Protein AF-A0A147B9A1-F1 (afdb_monomer)

Secondary structure (DSSP, 8-state):
-TTT-TT--HHHHHHHHHHHHHHHHHHTGGG--SSSSS--HHHHHH----HHHHHHHHTT---GGGGS--EE-----GGGS-S-HHHHHHHIIIIIHHHH-HHHHHHTTPPPPS-----SSTTSSHHHHHHHHHHHTT-EEEEEEHHHHHHHHHHSHHHHHHHHHHHHHHT-SEEEEEESHHHHHTTT-S-------------------

Solvent-accessible surface area (backbone atoms only — not comparable to full-atom values): 12946 Å² total; per-residue (Å²): 101,86,91,72,47,77,51,48,47,76,68,42,50,52,50,44,53,51,46,13,48,52,45,44,49,63,77,44,42,95,73,53,66,86,89,51,97,64,79,54,67,70,57,59,70,64,69,64,74,50,72,64,32,44,56,54,29,55,78,73,57,78,44,59,48,76,72,45,72,56,78,37,78,45,84,44,45,73,84,79,48,86,72,61,62,70,60,54,50,51,48,39,64,49,53,41,44,51,70,75,42,48,68,57,33,62,74,70,72,52,78,71,66,93,76,84,85,88,84,75,68,90,86,74,48,62,70,55,52,55,32,15,57,22,28,76,58,72,15,31,32,32,63,42,46,27,72,58,54,48,46,35,68,77,67,58,54,74,59,51,57,49,50,53,54,49,50,42,58,73,44,59,60,50,42,79,42,72,40,60,55,72,68,49,67,59,73,69,75,83,75,92,84,83,83,87,80,90,77,85,84,78,86,86,85,89,76,88,132

Radius of gyration: 26.36 Å; Cα contacts (8 Å, |Δi|>4): 179; chains: 1; bounding box: 66×50×74 Å

Sequence (209 aa):
IAAETHGFVGSDLAALCSEAALQQIREKMDLIDLDDEQIDAEVLHSLAVTMDNFRWAMGKSSPSALRETVVEVPTVTWTDIGGLENVKKELQEMIQYPVEYPEKFLKFGMTPSRGVLFYGPPGCGKTLLAKAIANECQANFISIKGPELLTMWFGESEANVRDVFDKARAAAPCVLFFDELDSIAKASGRHEQQKERVHHWSHQPAGHY

Nearest PDB structures (foldseek):
  7wub-assembly1_C  TM=6.493E-01  e=4.279E-22  Homo sapiens
  7rla-assembly1_A  TM=6.467E-01  e=3.183E-22  Homo sapiens
  8dar-assembly1_E  TM=6.377E-01  e=2.004E-20  Saccharomyces cerevisiae
  8dau-assembly1_C  TM=6.274E-01  e=1.780E-20  Saccharomyces cerevisiae
  8daw-assembly1_A  TM=6.337E-01  e=7.816E-20  Saccharomyces cerevisiae

Mean predicted aligned error: 15.65 Å

Structure (mmCIF, N/CA/C/O backbone):
data_AF-A0A147B9A1-F1
#
_entry.id   AF-A0A147B9A1-F1
#
loop_
_atom_site.group_PDB
_atom_site.id
_atom_site.type_symbol
_atom_site.label_atom_id
_atom_site.label_alt_id
_atom_site.label_comp_id
_atom_site.label_asym_id
_atom_site.label_entity_id
_atom_site.label_seq_id
_atom_site.pdbx_PDB_ins_code
_atom_site.Cartn_x
_atom_site.Cartn_y
_atom_site.Cartn_z
_atom_site.occupancy
_atom_site.B_iso_or_equiv
_atom_site.auth_seq_id
_atom_site.auth_comp_id
_atom_site.auth_asym_id
_atom_site.auth_atom_id
_atom_site.pdbx_PDB_model_num
ATOM 1 N N . ILE A 1 1 ? 17.780 -10.730 -15.471 1.00 77.62 1 ILE A N 1
ATOM 2 C CA . ILE A 1 1 ? 16.487 -10.348 -16.107 1.00 77.62 1 ILE A CA 1
ATOM 3 C C . ILE A 1 1 ? 15.290 -10.987 -15.418 1.00 77.62 1 ILE A C 1
ATOM 5 O O . ILE A 1 1 ? 14.682 -10.284 -14.639 1.00 77.62 1 ILE A O 1
ATOM 9 N N . ALA A 1 2 ? 14.976 -12.281 -15.583 1.00 73.62 2 ALA A N 1
ATOM 10 C CA . ALA A 1 2 ? 13.769 -12.865 -14.959 1.00 73.62 2 ALA A CA 1
ATOM 11 C C . ALA A 1 2 ? 13.691 -12.682 -13.424 1.00 73.62 2 ALA A C 1
ATOM 13 O O . ALA A 1 2 ? 12.621 -12.429 -12.884 1.00 73.62 2 ALA A O 1
ATOM 14 N N . ALA A 1 3 ? 14.831 -12.754 -12.728 1.00 79.00 3 ALA A N 1
ATOM 15 C CA . ALA A 1 3 ? 14.923 -12.492 -11.287 1.00 79.00 3 ALA A CA 1
ATOM 16 C C . ALA A 1 3 ? 14.876 -10.992 -10.910 1.00 79.00 3 ALA A C 1
ATOM 18 O O . ALA A 1 3 ? 14.689 -10.663 -9.746 1.00 79.00 3 ALA A O 1
ATOM 19 N N . GLU A 1 4 ? 15.057 -10.092 -11.878 1.00 72.81 4 GLU A N 1
ATOM 20 C CA . GLU A 1 4 ? 15.134 -8.631 -11.705 1.00 72.81 4 GLU A CA 1
ATOM 21 C C . GLU A 1 4 ? 13.878 -7.908 -12.226 1.00 72.81 4 GLU A C 1
ATOM 23 O O . GLU A 1 4 ? 13.674 -6.737 -11.931 1.00 72.81 4 GLU A O 1
ATOM 28 N N . THR A 1 5 ? 13.003 -8.597 -12.963 1.00 70.94 5 THR A N 1
ATOM 29 C CA . THR A 1 5 ? 11.750 -8.062 -13.521 1.00 70.94 5 THR A CA 1
ATOM 30 C C . THR A 1 5 ? 10.545 -8.378 -12.630 1.00 70.94 5 THR A C 1
ATOM 32 O O . THR A 1 5 ? 9.471 -8.735 -13.117 1.00 70.94 5 THR A O 1
ATOM 35 N N . HIS A 1 6 ? 10.712 -8.300 -11.308 1.00 70.38 6 HIS A N 1
ATOM 36 C CA . HIS A 1 6 ? 9.597 -8.489 -10.380 1.00 70.38 6 HIS A CA 1
ATOM 37 C C . HIS A 1 6 ? 8.543 -7.388 -10.603 1.00 70.38 6 HIS A C 1
ATOM 39 O O . HIS A 1 6 ? 8.886 -6.210 -10.657 1.00 70.38 6 HIS A O 1
ATOM 45 N N . GLY A 1 7 ? 7.272 -7.765 -10.781 1.00 64.75 7 GLY A N 1
ATOM 46 C CA . GLY A 1 7 ? 6.189 -6.819 -11.085 1.00 64.75 7 GLY A CA 1
ATOM 47 C C . GLY A 1 7 ? 6.085 -6.377 -12.555 1.00 64.75 7 GLY A C 1
ATOM 48 O O . GLY A 1 7 ? 5.306 -5.483 -12.865 1.00 64.75 7 GLY A O 1
ATOM 49 N N . PHE A 1 8 ? 6.834 -6.977 -13.482 1.00 74.38 8 PHE A N 1
ATOM 50 C CA . PHE A 1 8 ? 6.595 -6.772 -14.915 1.00 74.38 8 PHE A CA 1
ATOM 51 C C . PHE A 1 8 ? 5.471 -7.698 -15.390 1.00 74.38 8 PHE A C 1
ATOM 53 O O . PHE A 1 8 ? 5.517 -8.907 -15.154 1.00 74.38 8 PHE A O 1
ATOM 60 N N . VAL A 1 9 ? 4.486 -7.151 -16.100 1.00 79.31 9 VAL A N 1
ATOM 61 C CA . VAL A 1 9 ? 3.493 -7.950 -16.835 1.00 79.31 9 VAL A CA 1
ATOM 62 C C . VAL A 1 9 ? 3.963 -8.220 -18.269 1.00 79.31 9 VAL A C 1
ATOM 64 O O . VAL A 1 9 ? 4.965 -7.672 -18.729 1.00 79.31 9 VAL A O 1
ATOM 67 N N . GLY A 1 10 ? 3.243 -9.064 -19.016 1.00 80.25 10 GLY A N 1
ATOM 68 C CA . GLY A 1 10 ? 3.627 -9.442 -20.385 1.00 80.25 10 GLY A CA 1
ATOM 69 C C . GLY A 1 10 ? 3.847 -8.251 -21.330 1.00 80.25 10 GLY A C 1
ATOM 70 O O . GLY A 1 10 ? 4.776 -8.279 -22.135 1.00 80.25 10 GLY A O 1
ATOM 71 N N . SER A 1 11 ? 3.059 -7.179 -21.193 1.00 78.88 11 SER A N 1
ATOM 72 C CA . SER A 1 11 ? 3.253 -5.940 -21.959 1.00 78.88 11 SER A CA 1
ATOM 73 C C . SER A 1 11 ? 4.532 -5.194 -21.572 1.00 78.88 11 SER A C 1
ATOM 75 O O . SER A 1 11 ? 5.197 -4.649 -22.448 1.00 78.88 11 SER A O 1
ATOM 77 N N . ASP A 1 12 ? 4.916 -5.213 -20.294 1.00 80.44 12 ASP A N 1
ATOM 78 C CA . ASP A 1 12 ? 6.150 -4.574 -19.821 1.00 80.44 12 ASP A CA 1
ATOM 79 C C . ASP A 1 12 ? 7.376 -5.322 -20.324 1.00 80.44 12 ASP A C 1
ATOM 81 O O . ASP A 1 12 ? 8.359 -4.710 -20.727 1.00 80.44 12 ASP A O 1
ATOM 85 N N . LEU A 1 13 ? 7.310 -6.656 -20.341 1.00 88.75 13 LEU A N 1
ATOM 86 C CA . LEU A 1 13 ? 8.364 -7.489 -20.910 1.00 88.75 13 LEU A CA 1
ATOM 87 C C . LEU A 1 13 ? 8.491 -7.262 -22.422 1.00 88.75 13 LEU A C 1
ATOM 89 O O . LEU A 1 13 ? 9.605 -7.159 -22.928 1.00 88.75 13 LEU A O 1
ATOM 93 N N . ALA A 1 14 ? 7.374 -7.125 -23.143 1.00 89.38 14 ALA A N 1
ATOM 94 C CA . ALA A 1 14 ? 7.393 -6.807 -24.571 1.00 89.38 14 ALA A CA 1
ATOM 95 C C . ALA A 1 14 ? 8.006 -5.421 -24.850 1.00 89.38 14 ALA A C 1
ATOM 97 O O . ALA A 1 14 ? 8.825 -5.274 -25.762 1.00 89.38 14 ALA A O 1
ATOM 98 N N . ALA A 1 15 ? 7.661 -4.419 -24.037 1.00 86.31 15 ALA A N 1
ATOM 99 C CA . ALA A 1 15 ? 8.249 -3.085 -24.112 1.00 86.31 15 ALA A CA 1
ATOM 100 C C . ALA A 1 15 ? 9.749 -3.104 -23.770 1.00 86.31 15 ALA A C 1
ATOM 102 O O . ALA A 1 15 ? 10.549 -2.521 -24.498 1.00 86.31 15 ALA A O 1
ATOM 103 N N . LEU A 1 16 ? 10.146 -3.840 -22.726 1.00 90.44 16 LEU A N 1
ATOM 104 C CA . LEU A 1 16 ? 11.543 -4.021 -22.328 1.00 90.44 16 LEU A CA 1
ATOM 105 C C . LEU A 1 16 ? 12.375 -4.661 -23.449 1.00 90.44 16 LEU A C 1
ATOM 107 O O . LEU A 1 16 ? 13.470 -4.188 -23.746 1.00 90.44 16 LEU A O 1
ATOM 111 N N . CYS A 1 17 ? 11.851 -5.705 -24.098 1.00 93.81 17 CYS A N 1
ATOM 112 C CA . CYS A 1 17 ? 12.497 -6.334 -25.251 1.00 93.81 17 CYS A CA 1
ATOM 113 C C . CYS A 1 17 ? 12.645 -5.361 -26.427 1.00 93.81 17 CYS A C 1
ATOM 115 O O . CYS A 1 17 ? 13.689 -5.337 -27.077 1.00 93.81 17 CYS A O 1
ATOM 117 N N . SER A 1 18 ? 11.620 -4.544 -26.683 1.00 93.25 18 SER A N 1
ATOM 118 C CA . SER A 1 18 ? 11.643 -3.548 -27.759 1.00 93.25 18 SER A CA 1
ATOM 119 C C . SER A 1 18 ? 12.690 -2.461 -27.499 1.00 93.25 18 SER A C 1
ATOM 121 O O . SER A 1 18 ? 13.455 -2.118 -28.396 1.00 93.25 18 SER A O 1
ATOM 123 N N . GLU A 1 19 ? 12.789 -1.968 -26.262 1.00 91.81 19 GLU A N 1
ATOM 124 C CA . GLU A 1 19 ? 13.772 -0.945 -25.891 1.00 91.81 19 GLU A CA 1
ATOM 125 C C . GLU A 1 19 ? 15.208 -1.496 -25.903 1.00 91.81 19 GLU A C 1
ATOM 127 O O . GLU A 1 19 ? 16.122 -0.817 -26.366 1.00 91.81 19 GLU A O 1
ATOM 132 N N . ALA A 1 20 ? 15.419 -2.749 -25.480 1.00 94.88 20 ALA A N 1
ATOM 133 C CA . ALA A 1 20 ? 16.722 -3.408 -25.590 1.00 94.88 20 ALA A CA 1
ATOM 134 C C . ALA A 1 20 ? 17.158 -3.584 -27.059 1.00 94.88 20 ALA A C 1
ATOM 136 O O . ALA A 1 20 ? 18.324 -3.366 -27.388 1.00 94.88 20 ALA A O 1
ATOM 137 N N . ALA A 1 21 ? 16.225 -3.925 -27.956 1.00 93.88 21 ALA A N 1
ATOM 138 C CA . ALA A 1 21 ? 16.500 -4.019 -29.389 1.00 93.88 21 ALA A CA 1
ATOM 139 C C . ALA A 1 21 ? 16.827 -2.649 -30.006 1.00 93.88 21 ALA A C 1
ATOM 141 O O . ALA A 1 21 ? 17.807 -2.516 -30.738 1.00 93.88 21 ALA A O 1
ATOM 142 N N . LEU A 1 22 ? 16.057 -1.610 -29.667 1.00 92.31 22 LEU A N 1
ATOM 143 C CA . LEU A 1 22 ? 16.333 -0.241 -30.110 1.00 92.31 22 LEU A CA 1
ATOM 144 C C . LEU A 1 22 ? 17.681 0.267 -29.602 1.00 92.31 22 LEU A C 1
ATOM 146 O O . LEU A 1 22 ? 18.387 0.956 -30.336 1.00 92.31 22 LEU A O 1
ATOM 150 N N . GLN A 1 23 ? 18.063 -0.087 -28.376 1.00 94.38 23 GLN A N 1
ATOM 151 C CA . GLN A 1 23 ? 19.365 0.278 -27.832 1.00 94.38 23 GLN A CA 1
ATOM 152 C C . GLN A 1 23 ? 20.514 -0.345 -28.636 1.00 94.38 23 GLN A C 1
ATOM 154 O O . GLN A 1 23 ? 21.478 0.353 -28.942 1.00 94.38 23 GLN A O 1
ATOM 159 N N . GLN A 1 24 ? 20.382 -1.606 -29.057 1.00 94.00 24 GLN A N 1
ATOM 160 C CA . GLN A 1 24 ? 21.373 -2.246 -29.928 1.00 94.00 24 GLN A CA 1
ATOM 161 C C . GLN A 1 24 ? 21.487 -1.544 -31.289 1.00 94.00 24 GLN A C 1
ATOM 163 O O . GLN A 1 24 ? 22.589 -1.364 -31.805 1.00 94.00 24 GLN A O 1
ATOM 168 N N . ILE A 1 25 ? 20.361 -1.108 -31.862 1.00 90.56 25 ILE A N 1
ATOM 169 C CA . ILE A 1 25 ? 20.356 -0.342 -33.117 1.00 90.56 25 ILE A CA 1
ATOM 170 C C . ILE A 1 25 ? 21.050 1.011 -32.919 1.00 90.56 25 ILE A C 1
ATOM 172 O O . ILE A 1 25 ? 21.890 1.386 -33.731 1.00 90.56 25 ILE A O 1
ATOM 176 N N . ARG A 1 26 ? 20.761 1.725 -31.822 1.00 89.75 26 ARG A N 1
ATOM 177 C CA . ARG A 1 26 ? 21.393 3.018 -31.501 1.00 89.75 26 ARG A CA 1
ATOM 178 C C . ARG A 1 26 ? 22.911 2.907 -31.369 1.00 89.75 26 ARG A C 1
ATOM 180 O O . ARG A 1 26 ? 23.620 3.769 -31.870 1.00 89.75 26 ARG A O 1
ATOM 187 N N . GLU A 1 27 ? 23.410 1.850 -30.732 1.00 89.81 27 GLU A N 1
ATOM 188 C CA . GLU A 1 27 ? 24.853 1.598 -30.573 1.00 89.81 27 GLU A CA 1
ATOM 189 C C . GLU A 1 27 ? 25.568 1.304 -31.899 1.00 89.81 27 GLU A C 1
ATOM 191 O O . GLU A 1 27 ? 26.782 1.473 -32.003 1.00 89.81 27 GLU A O 1
ATOM 196 N N . LYS A 1 28 ? 24.822 0.857 -32.911 1.00 86.69 28 LYS A N 1
ATOM 197 C CA . LYS A 1 28 ? 25.332 0.490 -34.236 1.00 86.69 28 LYS A CA 1
ATOM 198 C C . LYS A 1 28 ? 24.923 1.473 -35.328 1.00 86.69 28 LYS A C 1
ATOM 200 O O . LYS A 1 28 ? 25.242 1.237 -36.485 1.00 86.69 28 LYS A O 1
ATOM 205 N N . MET A 1 29 ? 24.259 2.569 -34.969 1.00 84.81 29 MET A N 1
ATOM 206 C CA . MET A 1 29 ? 23.671 3.521 -35.912 1.00 84.81 29 MET A CA 1
ATOM 207 C C . MET A 1 29 ? 24.715 4.143 -36.844 1.00 84.81 29 MET A C 1
ATOM 209 O O . MET A 1 29 ? 24.432 4.326 -38.018 1.00 84.81 29 MET A O 1
ATOM 213 N N . ASP A 1 30 ? 25.939 4.365 -36.358 1.00 83.88 30 ASP A N 1
ATOM 214 C CA . ASP A 1 30 ? 27.051 4.892 -37.166 1.00 83.88 30 ASP A CA 1
ATOM 215 C C . ASP A 1 30 ? 27.542 3.916 -38.256 1.00 83.88 30 ASP A C 1
ATOM 217 O O . ASP A 1 30 ? 28.298 4.306 -39.143 1.00 83.88 30 ASP A O 1
ATOM 221 N N . LEU A 1 31 ? 27.151 2.640 -38.180 1.00 81.50 31 LEU A N 1
ATOM 222 C CA . LEU A 1 31 ? 27.488 1.591 -39.149 1.00 81.50 31 LEU A CA 1
ATOM 223 C C . LEU A 1 31 ? 26.327 1.280 -40.104 1.00 81.50 31 LEU A C 1
ATOM 225 O O . LEU A 1 31 ? 26.490 0.459 -41.004 1.00 81.50 31 LEU A O 1
ATOM 229 N N . ILE A 1 32 ? 25.155 1.879 -39.882 1.00 79.69 32 ILE A N 1
ATOM 230 C CA . ILE A 1 32 ? 23.959 1.672 -40.695 1.00 79.69 32 ILE A CA 1
ATOM 231 C C . ILE A 1 32 ? 23.841 2.863 -41.641 1.00 79.69 32 ILE A C 1
ATOM 233 O O . ILE A 1 32 ? 23.591 3.984 -41.200 1.00 79.69 32 ILE A O 1
ATOM 237 N N . ASP A 1 33 ? 24.002 2.613 -42.937 1.00 80.88 33 ASP A N 1
ATOM 238 C CA . ASP A 1 33 ? 23.651 3.599 -43.953 1.00 80.88 33 ASP A CA 1
ATOM 239 C C . ASP A 1 33 ? 22.122 3.660 -44.076 1.00 80.88 33 ASP A C 1
ATOM 241 O O . ASP A 1 33 ? 21.468 2.647 -44.318 1.00 80.88 33 ASP A O 1
ATOM 245 N N . LEU A 1 34 ? 21.547 4.836 -43.825 1.00 79.00 34 LEU A N 1
ATOM 246 C CA . LEU A 1 34 ? 20.099 5.058 -43.854 1.00 79.00 34 LEU A CA 1
ATOM 247 C C . LEU A 1 34 ? 19.592 5.433 -45.254 1.00 79.00 34 LEU A C 1
ATOM 249 O O . LEU A 1 34 ? 18.379 5.432 -45.464 1.00 79.00 34 LEU A O 1
ATOM 253 N N . ASP A 1 35 ? 20.500 5.768 -46.176 1.00 81.25 35 ASP A N 1
ATOM 254 C CA . ASP A 1 35 ? 20.174 6.130 -47.557 1.00 81.25 35 ASP A CA 1
ATOM 255 C C . ASP A 1 35 ? 20.156 4.902 -48.487 1.00 81.25 35 ASP A C 1
ATOM 257 O O . ASP A 1 35 ? 19.620 4.974 -49.597 1.00 81.25 35 ASP A O 1
ATOM 261 N N . ASP A 1 36 ? 20.708 3.772 -48.036 1.00 80.38 36 ASP A N 1
ATOM 262 C CA . ASP A 1 36 ? 20.666 2.497 -48.750 1.00 80.38 36 ASP A CA 1
ATOM 263 C C . ASP A 1 36 ? 19.376 1.717 -48.423 1.00 80.38 36 ASP A C 1
ATOM 265 O O . ASP A 1 36 ? 18.916 1.651 -47.281 1.00 80.38 36 ASP A O 1
ATOM 269 N N . GLU A 1 37 ? 18.776 1.089 -49.437 1.00 81.00 37 GLU A N 1
ATOM 270 C CA . GLU A 1 37 ? 17.580 0.253 -49.272 1.00 81.00 37 GLU A CA 1
ATOM 271 C C . GLU A 1 37 ? 17.907 -1.104 -48.623 1.00 81.00 37 GLU A C 1
ATOM 273 O O . GLU A 1 37 ? 16.996 -1.815 -48.183 1.00 81.00 37 GLU A O 1
ATOM 278 N N . GLN A 1 38 ? 19.188 -1.488 -48.566 1.00 82.69 38 GLN A N 1
ATOM 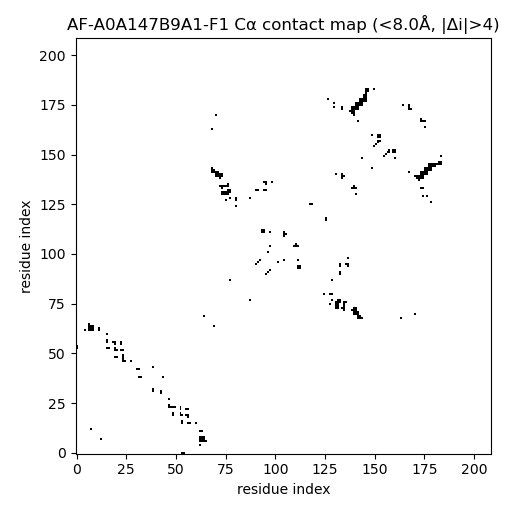279 C CA . GLN A 1 38 ? 19.637 -2.756 -47.993 1.00 82.69 38 GLN A CA 1
ATOM 280 C C . GLN A 1 38 ? 20.714 -2.562 -46.926 1.00 82.69 38 GLN A C 1
ATOM 282 O O . GLN A 1 38 ? 21.671 -1.817 -47.094 1.00 82.69 38 GLN A O 1
ATOM 287 N N . ILE A 1 39 ? 20.580 -3.306 -45.826 1.00 81.06 39 ILE A N 1
ATOM 288 C CA . ILE A 1 39 ? 21.597 -3.367 -44.772 1.00 81.06 39 ILE A CA 1
ATOM 289 C C . ILE A 1 39 ? 22.618 -4.442 -45.150 1.00 81.06 39 ILE A C 1
ATOM 291 O O . ILE A 1 39 ? 22.235 -5.579 -45.442 1.00 81.06 39 ILE A O 1
ATOM 295 N N . ASP A 1 40 ? 23.907 -4.100 -45.093 1.00 85.31 40 ASP A N 1
ATOM 296 C CA . ASP A 1 40 ? 25.002 -5.047 -45.314 1.00 85.31 40 ASP A CA 1
ATOM 297 C C . ASP A 1 40 ? 24.863 -6.276 -44.393 1.00 85.31 40 ASP A C 1
ATOM 299 O O . ASP A 1 40 ? 24.572 -6.159 -43.197 1.00 85.31 40 ASP A O 1
ATOM 303 N N . ALA A 1 41 ? 25.076 -7.471 -44.946 1.00 85.12 41 ALA A N 1
ATOM 304 C CA . ALA A 1 41 ? 24.958 -8.727 -44.215 1.00 85.12 41 ALA A CA 1
ATOM 305 C C . ALA A 1 41 ? 25.885 -8.790 -42.986 1.00 85.12 41 ALA A C 1
ATOM 307 O O . ALA A 1 41 ? 25.501 -9.361 -41.965 1.00 85.12 41 ALA A O 1
ATOM 308 N N . GLU A 1 42 ? 27.077 -8.194 -43.044 1.00 84.06 42 GLU A N 1
ATOM 309 C CA . GLU A 1 42 ? 28.028 -8.137 -41.932 1.00 84.06 42 GLU A CA 1
ATOM 310 C C . GLU A 1 42 ? 27.503 -7.249 -40.793 1.00 84.06 42 GLU A C 1
ATOM 312 O O . GLU A 1 42 ? 27.535 -7.642 -39.620 1.00 84.06 42 GLU A O 1
ATOM 317 N N . VAL A 1 43 ? 26.915 -6.097 -41.133 1.00 83.00 43 VAL A N 1
ATOM 318 C CA . VAL A 1 43 ? 26.256 -5.205 -40.165 1.00 83.00 43 VAL A CA 1
ATOM 319 C C . VAL A 1 43 ? 25.037 -5.897 -39.562 1.00 83.00 43 VAL A C 1
ATOM 321 O O . VAL A 1 43 ? 24.893 -5.915 -38.337 1.00 83.00 43 VAL A O 1
ATOM 324 N N . LEU A 1 44 ? 24.217 -6.551 -40.390 1.00 84.06 44 LEU A N 1
ATOM 325 C CA . LEU A 1 44 ? 23.044 -7.307 -39.957 1.00 84.06 44 LEU A CA 1
ATOM 326 C C . LEU A 1 44 ? 23.416 -8.444 -38.994 1.00 84.06 44 LEU A C 1
ATOM 328 O O . LEU A 1 44 ? 22.777 -8.605 -37.955 1.00 84.06 44 LEU A O 1
ATOM 332 N N . HIS A 1 45 ? 24.482 -9.195 -39.284 1.00 85.75 45 HIS A N 1
ATOM 333 C CA . HIS A 1 45 ? 24.994 -10.235 -38.389 1.00 85.75 45 HIS A CA 1
ATOM 334 C C . HIS A 1 45 ? 25.509 -9.674 -37.056 1.00 85.75 45 HIS A C 1
ATOM 336 O O . HIS A 1 45 ? 25.480 -10.376 -36.044 1.00 85.75 45 HIS A O 1
ATOM 342 N N . SER A 1 46 ? 25.946 -8.412 -37.031 1.00 85.62 46 SER A N 1
ATOM 343 C CA . SER A 1 46 ? 26.423 -7.738 -35.819 1.00 85.62 46 SER A CA 1
ATOM 344 C C . SER A 1 46 ? 25.304 -7.172 -34.923 1.00 85.62 46 SER A C 1
ATOM 346 O O . SER A 1 46 ? 25.565 -6.829 -33.765 1.00 85.62 46 SER A O 1
ATOM 348 N N . LEU A 1 47 ? 24.052 -7.110 -35.403 1.00 86.81 47 LEU A N 1
ATOM 349 C CA . LEU A 1 47 ? 22.874 -6.621 -34.663 1.00 86.81 47 LEU A CA 1
ATOM 350 C C . LEU A 1 47 ? 22.314 -7.665 -33.673 1.00 86.81 47 LEU A C 1
ATOM 352 O O . LEU A 1 47 ? 21.117 -7.943 -33.626 1.00 86.81 47 LEU A O 1
ATOM 356 N N . ALA A 1 48 ? 23.183 -8.247 -32.848 1.00 91.44 48 ALA A N 1
ATOM 357 C CA . ALA A 1 48 ? 22.791 -9.178 -31.796 1.00 91.44 48 ALA A CA 1
ATOM 358 C C . ALA A 1 48 ? 22.519 -8.440 -30.477 1.00 91.44 48 ALA A C 1
ATOM 360 O O . ALA A 1 48 ? 23.419 -7.824 -29.912 1.00 91.44 48 ALA A O 1
ATOM 361 N N . VAL A 1 49 ? 21.292 -8.535 -29.960 1.00 94.38 49 VAL A N 1
ATOM 362 C CA . VAL A 1 49 ? 20.937 -7.966 -28.650 1.00 94.38 49 VAL A CA 1
ATOM 363 C C . VAL A 1 49 ? 21.697 -8.695 -27.538 1.00 94.38 49 VAL A C 1
ATOM 365 O O . VAL A 1 49 ? 21.690 -9.925 -27.462 1.00 94.38 49 VAL A O 1
ATOM 368 N N . THR A 1 50 ? 22.327 -7.932 -26.650 1.00 94.25 50 THR A N 1
ATOM 369 C CA . THR A 1 50 ? 23.124 -8.430 -25.524 1.00 94.25 50 THR A CA 1
ATOM 370 C C . THR A 1 50 ? 22.442 -8.170 -24.178 1.00 94.25 50 THR A C 1
ATOM 372 O O . THR A 1 50 ? 21.509 -7.373 -24.058 1.00 94.25 50 THR A O 1
ATOM 375 N N . MET A 1 51 ? 22.935 -8.820 -23.117 1.00 92.69 51 MET A N 1
ATOM 376 C CA . MET A 1 51 ? 22.455 -8.566 -21.751 1.00 92.69 51 MET A CA 1
ATOM 377 C C . MET A 1 51 ? 22.713 -7.132 -21.276 1.00 92.69 51 MET A C 1
ATOM 379 O O . MET A 1 51 ? 21.976 -6.645 -20.419 1.00 92.69 51 MET A O 1
ATOM 383 N N . ASP A 1 52 ? 23.713 -6.441 -21.823 1.00 93.69 52 ASP A N 1
ATOM 384 C CA . ASP A 1 52 ? 23.985 -5.052 -21.454 1.00 93.69 52 ASP A CA 1
ATOM 385 C C . ASP A 1 52 ? 22.922 -4.105 -22.021 1.00 93.69 52 ASP A C 1
ATOM 387 O O . ASP A 1 52 ? 22.499 -3.187 -21.316 1.00 93.69 52 ASP A O 1
ATOM 391 N N . ASN A 1 53 ? 22.363 -4.399 -23.203 1.00 94.12 53 ASN A N 1
ATOM 392 C CA . ASN A 1 53 ? 21.208 -3.659 -23.719 1.00 94.12 53 ASN A CA 1
ATOM 393 C C . ASN A 1 53 ? 19.976 -3.850 -22.816 1.00 94.12 53 ASN A C 1
ATOM 395 O O . ASN A 1 53 ? 19.261 -2.890 -22.535 1.00 94.12 53 ASN A O 1
ATOM 399 N N . PHE A 1 54 ? 19.756 -5.062 -22.287 1.00 93.56 54 PHE A N 1
ATOM 400 C CA . PHE A 1 54 ? 18.686 -5.305 -21.311 1.00 93.56 54 PHE A CA 1
ATOM 401 C C . PHE A 1 54 ? 18.922 -4.577 -19.983 1.00 93.56 54 PHE A C 1
ATOM 403 O O . PHE A 1 54 ? 17.986 -3.999 -19.437 1.00 93.56 54 PHE A O 1
ATOM 410 N N . ARG A 1 55 ? 20.154 -4.562 -19.459 1.00 91.50 55 ARG A N 1
ATOM 411 C CA . ARG A 1 55 ? 20.494 -3.799 -18.243 1.00 91.50 55 ARG A CA 1
ATOM 412 C C . ARG A 1 55 ? 20.273 -2.303 -18.430 1.00 91.50 55 ARG A C 1
ATOM 414 O O . ARG A 1 55 ? 19.733 -1.657 -17.535 1.00 91.50 55 ARG A O 1
ATOM 421 N N . TRP A 1 56 ? 20.638 -1.769 -19.593 1.00 91.56 56 TRP A N 1
ATOM 422 C CA . TRP A 1 56 ? 20.369 -0.381 -19.948 1.00 91.56 56 TRP A CA 1
ATOM 423 C C . TRP A 1 56 ? 18.863 -0.096 -20.019 1.00 91.56 56 TRP A C 1
ATOM 425 O O . TRP A 1 56 ? 18.387 0.847 -19.385 1.00 91.56 56 TRP A O 1
ATOM 435 N N . ALA A 1 57 ? 18.104 -0.946 -20.718 1.00 89.06 57 ALA A N 1
ATOM 436 C CA . ALA A 1 57 ? 16.660 -0.798 -20.881 1.00 89.06 57 ALA A CA 1
ATOM 437 C C . ALA A 1 57 ? 15.912 -0.894 -19.540 1.00 89.06 57 ALA A C 1
ATOM 439 O O . ALA A 1 57 ? 15.003 -0.104 -19.291 1.00 89.06 57 ALA A O 1
ATOM 440 N N . MET A 1 58 ? 16.347 -1.770 -18.626 1.00 84.25 58 MET A N 1
ATOM 441 C CA . MET A 1 58 ? 15.800 -1.844 -17.265 1.00 84.25 58 MET A CA 1
ATOM 442 C C . MET A 1 58 ? 15.974 -0.530 -16.490 1.00 84.25 58 MET A C 1
ATOM 444 O O . MET A 1 58 ? 15.084 -0.151 -15.737 1.00 84.25 58 MET A O 1
ATOM 448 N N . GLY A 1 59 ? 17.072 0.203 -16.709 1.00 80.50 59 GLY A N 1
ATOM 449 C CA . GLY A 1 59 ? 17.285 1.535 -16.127 1.00 80.50 59 GLY A CA 1
ATOM 450 C C . GLY A 1 59 ? 16.383 2.634 -16.709 1.00 80.50 59 GLY A C 1
ATOM 451 O O . GLY A 1 59 ? 16.357 3.748 -16.183 1.00 80.50 59 GLY A O 1
ATOM 452 N N . LYS A 1 60 ? 15.658 2.343 -17.796 1.00 75.56 60 LYS A N 1
ATOM 453 C CA . LYS A 1 60 ? 14.718 3.252 -18.473 1.00 75.56 60 LYS A CA 1
ATOM 454 C C . LYS A 1 60 ? 13.256 2.831 -18.325 1.00 75.56 60 LYS A C 1
ATOM 456 O O . LYS A 1 60 ? 12.374 3.671 -18.486 1.00 75.56 60 LYS A O 1
ATOM 461 N N . SER A 1 61 ? 12.992 1.566 -18.011 1.00 68.81 61 SER A N 1
ATOM 462 C CA . SER A 1 61 ? 11.644 1.021 -17.846 1.00 68.81 61 SER A CA 1
ATOM 463 C C . SER A 1 61 ? 11.161 1.101 -16.397 1.00 68.81 61 SER A C 1
ATOM 465 O O . SER A 1 61 ? 11.915 0.795 -15.478 1.00 68.81 61 SER A O 1
ATOM 467 N N . SER A 1 62 ? 9.880 1.418 -16.199 1.00 58.81 62 SER A N 1
ATOM 468 C CA . SER A 1 62 ? 9.189 1.229 -14.918 1.00 58.81 62 SER A CA 1
ATOM 469 C C . SER A 1 62 ? 8.101 0.159 -15.092 1.00 58.81 62 SER A C 1
ATOM 471 O O . SER A 1 62 ? 7.316 0.290 -16.034 1.00 58.81 62 SER A O 1
ATOM 473 N N . PRO A 1 63 ? 8.050 -0.890 -14.248 1.00 61.69 63 PRO A N 1
ATOM 474 C CA . PRO A 1 63 ? 7.030 -1.930 -14.342 1.00 61.69 63 PRO A CA 1
ATOM 475 C C . PRO A 1 63 ? 5.617 -1.367 -14.190 1.00 61.69 63 PRO A C 1
ATOM 477 O O . PRO A 1 63 ? 5.356 -0.551 -13.303 1.00 61.69 63 PRO A O 1
ATOM 480 N N . SER A 1 64 ? 4.672 -1.864 -14.987 1.00 57.72 64 SER A N 1
ATOM 481 C CA . SER A 1 64 ? 3.271 -1.459 -14.877 1.00 57.72 64 SER A CA 1
ATOM 482 C C . SER A 1 64 ? 2.627 -1.967 -13.590 1.00 57.72 64 SER A C 1
ATOM 484 O O . SER A 1 64 ? 1.743 -1.287 -13.079 1.00 57.72 64 SER A O 1
ATOM 486 N N . ALA A 1 65 ? 3.097 -3.069 -12.986 1.00 48.91 65 ALA A N 1
ATOM 487 C CA . ALA A 1 65 ? 2.589 -3.465 -11.667 1.00 48.91 65 ALA A CA 1
ATOM 488 C C . ALA A 1 65 ? 3.085 -2.548 -10.534 1.00 48.91 65 ALA A C 1
ATOM 490 O O . ALA A 1 65 ? 2.416 -2.440 -9.514 1.00 48.91 65 ALA A O 1
ATOM 491 N N . LEU A 1 66 ? 4.199 -1.816 -10.712 1.00 49.56 66 LEU A N 1
ATOM 492 C CA . LEU A 1 66 ? 4.567 -0.720 -9.796 1.00 49.56 66 LEU A CA 1
ATOM 493 C C . LEU A 1 66 ? 3.694 0.530 -9.996 1.00 49.56 66 LEU A C 1
ATOM 495 O O . LEU A 1 66 ? 3.745 1.444 -9.180 1.00 49.56 66 LEU A O 1
ATOM 499 N N . ARG A 1 67 ? 2.879 0.576 -11.059 1.00 51.12 67 ARG A N 1
ATOM 500 C CA . ARG A 1 67 ? 1.786 1.549 -11.222 1.00 51.12 67 ARG A CA 1
ATOM 501 C C . ARG A 1 67 ? 0.461 1.028 -10.663 1.00 51.12 67 ARG A C 1
ATOM 503 O O . ARG A 1 67 ? -0.545 1.734 -10.724 1.00 51.12 67 ARG A O 1
ATOM 510 N N . GLU A 1 68 ? 0.432 -0.196 -10.143 1.00 54.38 68 GLU A N 1
ATOM 511 C CA . GLU A 1 68 ? -0.780 -0.805 -9.628 1.00 54.38 68 GLU A CA 1
ATOM 512 C C . GLU A 1 68 ? -0.847 -0.640 -8.115 1.00 54.38 68 GLU A C 1
ATOM 514 O O . GLU A 1 68 ? 0.037 -1.031 -7.361 1.00 54.38 68 GLU A O 1
ATOM 519 N N . THR A 1 69 ? -1.938 -0.035 -7.672 1.00 60.38 69 THR A N 1
ATOM 520 C CA . THR A 1 69 ? -2.386 -0.005 -6.289 1.00 60.38 69 THR A CA 1
ATOM 521 C C . THR A 1 69 ? -2.659 -1.440 -5.836 1.00 60.38 69 THR A C 1
ATOM 523 O O . THR A 1 69 ? -3.782 -1.930 -5.982 1.00 60.38 69 THR A O 1
ATOM 526 N N . VAL A 1 70 ? -1.620 -2.154 -5.401 1.00 69.31 70 VAL A N 1
ATOM 527 C CA . VAL A 1 70 ? -1.732 -3.571 -5.046 1.00 69.31 70 VAL A CA 1
ATOM 528 C C . VAL A 1 70 ? -2.700 -3.709 -3.878 1.00 69.31 70 VAL A C 1
ATOM 530 O O . VAL A 1 70 ? -2.578 -3.027 -2.860 1.00 69.31 70 VAL A O 1
ATOM 533 N N . VAL A 1 71 ? -3.678 -4.593 -4.050 1.00 79.81 71 VAL A N 1
ATOM 534 C CA . VAL A 1 71 ? -4.584 -4.983 -2.978 1.00 79.81 71 VAL A CA 1
ATOM 535 C C . VAL A 1 71 ? -3.836 -5.956 -2.071 1.00 79.81 71 VAL A C 1
ATOM 537 O O . VAL A 1 71 ? -3.546 -7.085 -2.460 1.00 79.81 71 VAL A O 1
ATOM 540 N N . GLU A 1 72 ? -3.491 -5.504 -0.872 1.00 85.56 72 GLU A N 1
ATOM 541 C CA . GLU A 1 72 ? -2.839 -6.301 0.162 1.00 85.56 72 GLU A CA 1
ATOM 542 C C . GLU A 1 72 ? -3.880 -6.869 1.138 1.00 85.56 72 GLU A C 1
ATOM 544 O O . GLU A 1 72 ? -4.870 -6.214 1.460 1.00 85.56 72 GLU A O 1
ATOM 549 N N . VAL A 1 73 ? -3.623 -8.064 1.677 1.00 86.31 73 VAL A N 1
ATOM 550 C CA . VAL A 1 73 ? -4.297 -8.550 2.891 1.00 86.31 73 VAL A CA 1
ATOM 551 C C . VAL A 1 73 ? -3.339 -8.306 4.060 1.00 86.31 73 VAL A C 1
ATOM 553 O O . VAL A 1 73 ? -2.302 -8.973 4.143 1.00 86.31 73 VAL A O 1
ATOM 556 N N . PRO A 1 74 ? -3.606 -7.319 4.929 1.00 89.75 74 PRO A N 1
ATOM 557 C CA . PRO A 1 74 ? -2.700 -6.976 6.015 1.00 89.75 74 PRO A CA 1
ATOM 558 C C . PRO A 1 74 ? -2.703 -8.075 7.082 1.00 89.75 74 PRO A C 1
ATOM 560 O O . PRO A 1 74 ? -3.745 -8.623 7.412 1.00 89.75 74 PRO A O 1
ATOM 563 N N . THR A 1 75 ? -1.537 -8.372 7.656 1.00 91.88 75 THR A N 1
ATOM 564 C CA . THR A 1 75 ? -1.382 -9.385 8.721 1.00 91.88 75 THR A CA 1
ATOM 565 C C . THR A 1 75 ? -1.044 -8.781 10.083 1.00 91.88 75 THR A C 1
ATOM 567 O O . THR A 1 75 ? -0.829 -9.513 11.043 1.00 91.88 75 THR A O 1
ATOM 570 N N . VAL A 1 76 ? -0.933 -7.452 10.160 1.00 95.81 76 VAL A N 1
ATOM 571 C CA . VAL A 1 76 ? -0.592 -6.727 11.391 1.00 95.81 76 VAL A CA 1
ATOM 572 C C . VAL A 1 76 ? -1.797 -6.751 12.324 1.00 95.81 76 VAL A C 1
ATOM 574 O O . VAL A 1 76 ? -2.920 -6.526 11.890 1.00 95.81 76 VAL A O 1
ATOM 577 N N . THR A 1 77 ? -1.578 -7.004 13.604 1.00 95.88 77 THR A N 1
ATOM 578 C CA . THR A 1 77 ? -2.606 -7.060 14.651 1.00 95.88 77 THR A CA 1
ATOM 579 C C . THR A 1 77 ? -2.394 -5.953 15.680 1.00 95.88 77 THR A C 1
ATOM 581 O O . THR A 1 77 ? -1.325 -5.338 15.744 1.00 95.88 77 THR A O 1
ATOM 584 N N . TRP A 1 78 ? -3.377 -5.713 16.553 1.00 95.38 78 TRP A N 1
ATOM 585 C CA . TRP A 1 78 ? -3.202 -4.762 17.660 1.00 95.38 78 TRP A CA 1
ATOM 586 C C . TRP A 1 78 ? -2.038 -5.106 18.595 1.00 95.38 78 TRP A C 1
ATOM 588 O O . TRP A 1 78 ? -1.455 -4.200 19.198 1.00 95.38 78 TRP A O 1
ATOM 598 N N . THR A 1 79 ? -1.695 -6.393 18.718 1.00 94.88 79 THR A N 1
ATOM 599 C CA . THR A 1 79 ? -0.591 -6.868 19.564 1.00 94.88 79 THR A CA 1
ATOM 600 C C . THR A 1 79 ? 0.786 -6.564 18.985 1.00 94.88 79 THR A C 1
ATOM 602 O O . THR A 1 79 ? 1.746 -6.469 19.745 1.00 94.88 79 THR A O 1
ATOM 605 N N . ASP A 1 80 ? 0.880 -6.326 17.676 1.00 93.88 80 ASP A N 1
ATOM 606 C CA . ASP A 1 80 ? 2.132 -5.941 17.014 1.00 93.88 80 ASP A CA 1
ATOM 607 C C . ASP A 1 80 ? 2.488 -4.459 17.244 1.00 93.88 80 ASP A C 1
ATOM 609 O O . ASP A 1 80 ? 3.569 -4.000 16.870 1.00 93.88 80 ASP A O 1
ATOM 613 N N . ILE A 1 81 ? 1.587 -3.689 17.868 1.00 93.94 81 ILE A N 1
ATOM 614 C CA . ILE A 1 81 ? 1.739 -2.252 18.106 1.00 93.94 81 ILE A CA 1
ATOM 615 C C . ILE A 1 81 ? 1.822 -1.995 19.610 1.00 93.94 81 ILE A C 1
ATOM 617 O O . ILE A 1 81 ? 0.850 -2.166 20.344 1.00 93.94 81 ILE A O 1
ATOM 621 N N . GLY A 1 82 ? 2.974 -1.524 20.084 1.00 93.12 82 GLY A N 1
ATOM 622 C CA . GLY A 1 82 ? 3.145 -1.127 21.482 1.00 93.12 82 GLY A CA 1
ATOM 623 C C . GLY A 1 82 ? 2.471 0.213 21.806 1.00 93.12 82 GLY A C 1
ATOM 624 O O . GLY A 1 82 ? 2.682 1.202 21.105 1.00 93.12 82 GLY A O 1
ATOM 625 N N . GLY A 1 83 ? 1.713 0.269 22.905 1.00 93.56 83 GLY A N 1
ATOM 626 C CA . GLY A 1 83 ? 1.098 1.499 23.417 1.00 93.56 83 GLY A CA 1
ATOM 627 C C . GLY A 1 83 ? -0.033 2.046 22.538 1.00 93.56 83 GLY A C 1
ATOM 628 O O . GLY A 1 83 ? -0.711 1.298 21.843 1.00 93.56 83 GLY A O 1
ATOM 629 N N . LEU A 1 84 ? -0.239 3.371 22.576 1.00 91.88 84 LEU A N 1
ATOM 630 C CA . LEU A 1 84 ? -1.277 4.084 21.807 1.00 91.88 84 LEU A CA 1
ATOM 631 C C . LEU A 1 84 ? -2.716 3.607 22.084 1.00 91.88 84 LEU A C 1
ATOM 633 O O . LEU A 1 84 ? -3.579 3.724 21.221 1.00 91.88 84 LEU A O 1
ATOM 637 N N . GLU A 1 85 ? -2.993 3.116 23.294 1.00 94.50 85 GLU A N 1
ATOM 638 C CA . GLU A 1 85 ? -4.276 2.482 23.643 1.00 94.50 85 GLU A CA 1
ATOM 639 C C . GLU A 1 85 ? -5.498 3.366 23.360 1.00 94.50 85 GLU A C 1
ATOM 641 O O . GLU A 1 85 ? -6.499 2.888 22.834 1.00 94.50 85 GLU A O 1
ATOM 646 N N . ASN A 1 86 ? -5.397 4.675 23.611 1.00 93.88 86 ASN A N 1
ATOM 647 C CA . ASN A 1 86 ? -6.479 5.609 23.287 1.00 93.88 86 ASN A CA 1
ATOM 648 C C . ASN A 1 86 ? -6.724 5.700 21.772 1.00 93.88 86 ASN A C 1
ATOM 650 O O . ASN A 1 86 ? -7.869 5.667 21.340 1.00 93.88 86 ASN A O 1
ATOM 654 N N . VAL A 1 87 ? -5.659 5.750 20.965 1.00 93.38 87 VAL A N 1
ATOM 655 C CA . VAL A 1 87 ? -5.759 5.832 19.497 1.00 93.38 87 VAL A CA 1
ATOM 656 C C . VAL A 1 87 ? -6.292 4.524 18.917 1.00 93.38 87 VAL A C 1
ATOM 658 O O . VAL A 1 87 ? -7.141 4.551 18.032 1.00 93.38 87 VAL A O 1
ATOM 661 N N . LYS A 1 88 ? -5.834 3.373 19.429 1.00 94.88 88 LYS A N 1
ATOM 662 C CA . LYS A 1 88 ? -6.374 2.061 19.044 1.00 94.88 88 LYS A CA 1
ATOM 663 C C . LYS A 1 88 ? -7.875 2.003 19.314 1.00 94.88 88 LYS A C 1
ATOM 665 O O . LYS A 1 88 ? -8.638 1.682 18.412 1.00 94.88 88 LYS A O 1
ATOM 670 N N . LYS A 1 89 ? -8.297 2.392 20.520 1.00 95.12 89 LYS A N 1
ATOM 671 C CA . LYS A 1 89 ? -9.709 2.419 20.910 1.00 95.12 89 LYS A CA 1
ATOM 672 C C . LYS A 1 89 ? -10.541 3.344 20.017 1.00 95.12 89 LYS A C 1
ATOM 674 O O . LYS A 1 89 ? -11.604 2.943 19.556 1.00 95.12 89 LYS A O 1
ATOM 679 N N . GLU A 1 90 ? -10.048 4.548 19.729 1.00 93.19 90 GLU A N 1
ATOM 680 C CA . GLU A 1 90 ? -10.716 5.483 18.816 1.00 93.19 90 GLU A CA 1
ATOM 681 C C . GLU A 1 90 ? -10.878 4.888 17.408 1.00 93.19 90 GLU A C 1
ATOM 683 O O . GLU A 1 90 ? -11.951 4.993 16.814 1.00 93.19 90 GLU A O 1
ATOM 688 N N . LEU A 1 91 ? -9.856 4.209 16.875 1.00 93.12 91 LEU A N 1
ATOM 689 C CA . LEU A 1 91 ? -9.953 3.528 15.579 1.00 93.12 91 LEU A CA 1
ATOM 690 C C . LEU A 1 91 ? -10.982 2.396 15.588 1.00 93.12 91 LEU A C 1
ATOM 692 O O . LEU A 1 91 ? -11.742 2.260 14.628 1.00 93.12 91 LEU A O 1
ATOM 696 N N . GLN A 1 92 ? -11.033 1.605 16.661 1.00 93.56 92 GLN A N 1
ATOM 697 C CA . GLN A 1 92 ? -12.031 0.546 16.814 1.00 93.56 92 GLN A CA 1
ATOM 698 C C . GLN A 1 92 ? -13.449 1.125 16.815 1.00 93.56 92 GLN A C 1
ATOM 700 O O . GLN A 1 92 ? -14.311 0.660 16.073 1.00 93.56 92 GLN A O 1
ATOM 705 N N . GLU A 1 93 ? -13.683 2.188 17.583 1.00 90.88 93 GLU A N 1
ATOM 706 C CA . GLU A 1 93 ? -14.991 2.841 17.675 1.00 90.88 93 GLU A CA 1
ATOM 707 C C . GLU A 1 93 ? -15.430 3.490 16.355 1.00 90.88 93 GLU A C 1
ATOM 709 O O . GLU A 1 93 ? -16.609 3.433 16.003 1.00 90.88 93 GLU A O 1
ATOM 714 N N . MET A 1 94 ? -14.492 4.086 15.613 1.00 88.94 94 MET A N 1
ATOM 715 C CA . MET A 1 94 ? -14.782 4.799 14.367 1.00 88.94 94 MET A CA 1
ATOM 716 C C . MET A 1 94 ? -14.898 3.895 13.137 1.00 88.94 94 MET A C 1
ATOM 718 O O . MET A 1 94 ? -15.627 4.242 12.207 1.00 88.94 94 MET A O 1
ATOM 722 N N . ILE A 1 95 ? -14.171 2.774 13.097 1.00 89.75 95 ILE A N 1
ATOM 723 C CA . ILE A 1 95 ? -14.047 1.933 11.895 1.00 89.75 95 ILE A CA 1
ATOM 724 C C . ILE A 1 95 ? -14.556 0.514 12.150 1.00 89.75 95 ILE A C 1
ATOM 726 O O . ILE A 1 95 ? -15.431 0.053 11.420 1.00 89.75 95 ILE A O 1
ATOM 730 N N . GLN A 1 96 ? -14.063 -0.164 13.189 1.00 90.69 96 GLN A N 1
ATOM 731 C CA . GLN A 1 96 ? -14.392 -1.572 13.441 1.00 90.69 96 GLN A CA 1
ATOM 732 C C . GLN A 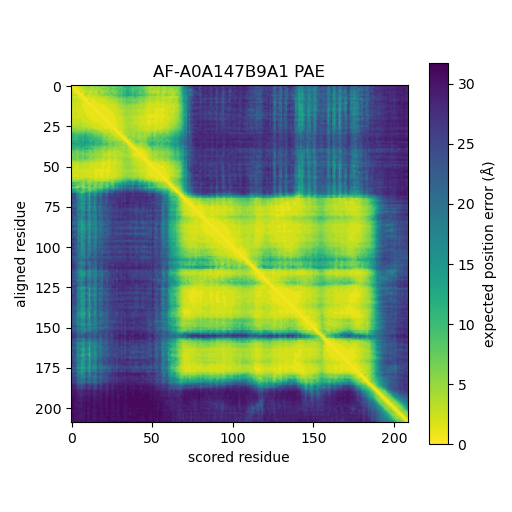1 96 ? -15.846 -1.752 13.896 1.00 90.69 96 GLN A C 1
ATOM 734 O O . GLN A 1 96 ? -16.579 -2.550 13.322 1.00 90.69 96 GLN A O 1
ATOM 739 N N . TYR A 1 97 ? -16.317 -0.975 14.873 1.00 91.44 97 TYR A N 1
ATOM 740 C CA . TYR A 1 97 ? -17.674 -1.123 15.410 1.00 91.44 97 TYR A CA 1
ATOM 741 C C . TYR A 1 97 ? -18.793 -0.846 14.394 1.00 91.44 97 TYR A C 1
ATOM 743 O O . TYR A 1 97 ? -19.781 -1.581 14.420 1.00 91.44 97 TYR A O 1
ATOM 751 N N . PRO A 1 98 ? -18.692 0.148 13.489 1.00 88.31 98 PRO A N 1
ATOM 752 C CA . PRO A 1 98 ? -19.664 0.295 12.407 1.00 88.31 98 PRO A CA 1
ATOM 753 C C . PRO A 1 98 ? -19.736 -0.913 11.468 1.00 88.31 98 PRO A C 1
ATOM 755 O O . PRO A 1 98 ? -20.806 -1.191 10.930 1.00 88.31 98 PRO A O 1
ATOM 758 N N . VAL A 1 99 ? -18.615 -1.615 11.264 1.00 86.44 99 VAL A N 1
ATOM 759 C CA . VAL A 1 99 ? -18.542 -2.822 10.428 1.00 86.44 99 VAL A CA 1
ATOM 760 C C . VAL A 1 99 ? -19.089 -4.042 11.177 1.00 86.44 99 VAL A C 1
ATOM 762 O O . VAL A 1 99 ? -19.822 -4.832 10.590 1.00 86.44 99 VAL A O 1
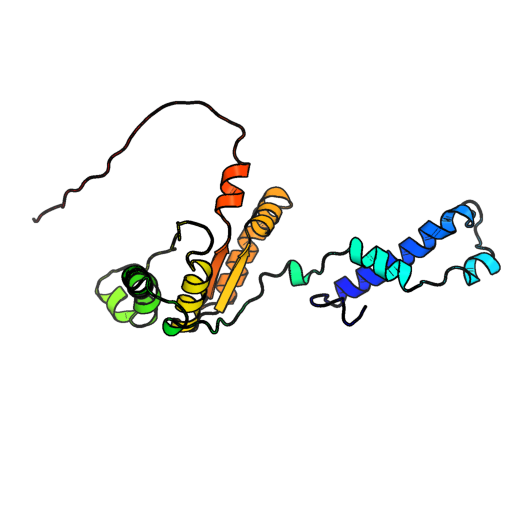ATOM 765 N N . GLU A 1 100 ? -18.790 -4.175 12.471 1.00 89.62 100 GLU A N 1
ATOM 766 C CA . GLU A 1 100 ? -19.230 -5.303 13.306 1.00 89.62 100 GLU A CA 1
ATOM 767 C C . GLU A 1 100 ? -20.697 -5.221 13.751 1.00 89.62 100 GLU A C 1
ATOM 769 O O . GLU A 1 100 ? -21.353 -6.254 13.878 1.00 89.62 100 GLU A O 1
ATOM 774 N N . TYR A 1 101 ? -21.221 -4.015 14.004 1.00 90.50 101 TYR A N 1
ATOM 775 C CA . TYR A 1 101 ? -22.568 -3.797 14.558 1.00 90.50 101 TYR A CA 1
ATOM 776 C C . TYR A 1 101 ? -23.431 -2.842 13.707 1.00 90.50 101 TYR A C 1
ATOM 778 O O . TYR A 1 101 ? -23.990 -1.869 14.242 1.00 90.50 101 TYR A O 1
ATOM 786 N N . PRO A 1 102 ? -23.572 -3.071 12.388 1.00 88.81 102 PRO A N 1
ATOM 787 C CA . PRO A 1 102 ? -24.263 -2.150 11.483 1.00 88.81 102 PRO A CA 1
ATOM 788 C C . PRO A 1 102 ? -25.727 -1.893 11.884 1.00 88.81 102 PRO A C 1
ATOM 790 O O . PRO A 1 102 ? -26.239 -0.782 11.722 1.00 88.81 102 PRO A O 1
ATOM 793 N N . GLU A 1 103 ? -26.408 -2.876 12.477 1.00 91.50 103 GLU A N 1
ATOM 794 C CA . GLU A 1 103 ? -27.791 -2.766 12.943 1.00 91.50 103 GLU A CA 1
ATOM 795 C C . GLU A 1 103 ? -27.963 -1.758 14.084 1.00 91.50 103 GLU A C 1
ATOM 797 O O . GLU A 1 103 ? -28.982 -1.064 14.153 1.00 91.50 103 GLU A O 1
ATOM 802 N N . LYS A 1 104 ? -26.963 -1.632 14.968 1.00 88.50 104 LYS A N 1
ATOM 803 C CA . LYS A 1 104 ? -26.993 -0.647 16.058 1.00 88.50 104 LYS A CA 1
ATOM 804 C C . LYS A 1 104 ? -26.851 0.759 15.493 1.00 88.50 104 LYS A C 1
ATOM 806 O O . LYS A 1 104 ? -27.633 1.635 15.853 1.00 88.50 104 LYS A O 1
ATOM 811 N N . PHE A 1 105 ? -25.915 0.962 14.570 1.00 86.81 105 PHE A N 1
ATOM 812 C CA . PHE A 1 105 ? -25.705 2.262 13.933 1.00 86.81 105 PHE A CA 1
ATOM 813 C C . PHE A 1 105 ? -26.950 2.719 13.164 1.00 86.81 105 PHE A C 1
ATOM 815 O O . PHE A 1 105 ? -27.388 3.856 13.343 1.00 86.81 105 PHE A O 1
ATOM 822 N N . LEU A 1 106 ? -27.598 1.814 12.419 1.00 85.69 106 LEU A N 1
ATOM 823 C CA . LEU A 1 106 ? -28.859 2.104 11.732 1.00 85.69 106 LEU A CA 1
ATOM 824 C C . LEU A 1 106 ? -29.976 2.478 12.719 1.00 85.69 106 LEU A C 1
ATOM 826 O O . LEU A 1 106 ? -30.670 3.474 12.524 1.00 85.69 106 LEU A O 1
ATOM 830 N N . LYS A 1 107 ? -30.130 1.706 13.804 1.00 89.06 107 LYS A N 1
ATOM 831 C CA . LYS A 1 107 ? -31.167 1.929 14.823 1.00 89.06 107 LYS A CA 1
ATOM 832 C C . LYS A 1 107 ? -31.034 3.286 15.515 1.00 89.06 107 LYS A C 1
ATOM 834 O O . LYS A 1 107 ? -32.047 3.899 15.842 1.00 89.06 107 LYS A O 1
ATOM 839 N N . PHE A 1 108 ? -29.807 3.739 15.753 1.00 88.62 108 PHE A N 1
ATOM 840 C CA . PHE A 1 108 ? -29.532 5.018 16.409 1.00 88.62 108 PHE A CA 1
ATOM 841 C C . PHE A 1 108 ? -29.320 6.179 15.425 1.00 88.62 108 PHE A C 1
ATOM 843 O O . PHE A 1 108 ? -28.998 7.282 15.861 1.00 88.62 108 PHE A O 1
ATOM 850 N N . GLY A 1 109 ? -29.503 5.960 14.116 1.00 83.88 109 GLY A N 1
ATOM 851 C CA . GLY A 1 109 ? -29.310 6.992 13.094 1.00 83.88 109 GLY A CA 1
ATOM 852 C C . GLY A 1 109 ? -27.870 7.511 13.012 1.00 83.88 109 GLY A C 1
ATOM 853 O O . GLY A 1 109 ? -27.646 8.644 12.593 1.00 83.88 109 GLY A O 1
ATOM 854 N N . MET A 1 110 ? -26.896 6.708 13.441 1.00 82.25 110 MET A N 1
ATOM 855 C CA . MET A 1 110 ? -25.484 7.072 13.435 1.00 82.25 110 MET A CA 1
ATOM 856 C C . MET A 1 110 ? -24.871 6.751 12.074 1.00 82.25 110 MET A C 1
ATOM 858 O O . MET A 1 110 ? -24.988 5.635 11.570 1.00 82.25 110 MET A O 1
ATOM 862 N N . THR A 1 111 ? -24.179 7.722 11.485 1.00 75.12 111 THR A N 1
ATOM 863 C CA . THR A 1 111 ? -23.420 7.522 10.247 1.00 75.12 111 THR A CA 1
ATOM 864 C C . THR A 1 111 ? -21.957 7.210 10.565 1.00 75.12 111 THR A C 1
ATOM 866 O O . THR A 1 111 ? -21.362 7.963 11.341 1.00 75.12 111 THR A O 1
ATOM 869 N N . PRO A 1 112 ? -21.350 6.174 9.955 1.00 75.88 112 PRO A N 1
ATOM 870 C CA . PRO A 1 112 ? -19.925 5.904 10.119 1.00 75.88 112 PRO A CA 1
ATOM 871 C C . PRO A 1 112 ? -19.073 7.098 9.673 1.00 75.88 112 PRO A C 1
ATOM 873 O O . PRO A 1 112 ? -19.438 7.830 8.744 1.00 75.88 112 PRO A O 1
ATOM 876 N N . SER A 1 113 ? -17.914 7.280 10.306 1.00 75.38 113 SER A N 1
ATOM 877 C CA . SER A 1 113 ? -16.934 8.277 9.871 1.00 75.38 113 SER A CA 1
ATOM 878 C C . SER A 1 113 ? -16.429 7.962 8.462 1.00 75.38 113 SER A C 1
ATOM 880 O O . SER A 1 113 ? -16.176 6.806 8.133 1.00 75.38 113 SER A O 1
ATOM 882 N N . ARG A 1 114 ? -16.252 8.994 7.626 1.00 77.56 114 ARG A N 1
ATOM 883 C CA . ARG A 1 114 ? -15.828 8.828 6.222 1.00 77.56 114 ARG A CA 1
ATOM 884 C C . ARG A 1 114 ? -14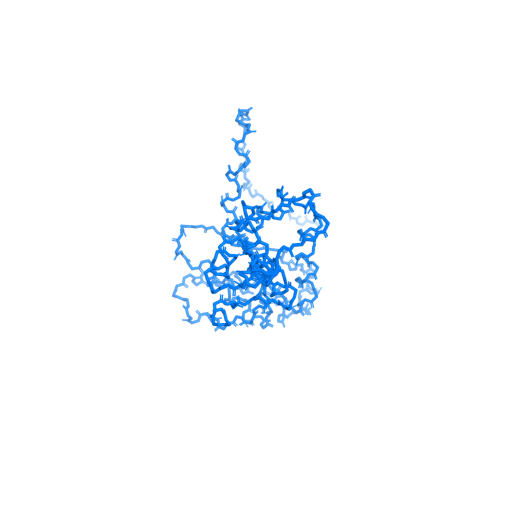.312 8.714 6.022 1.00 77.56 114 ARG A C 1
ATOM 886 O O . ARG A 1 114 ? -13.885 8.432 4.909 1.00 77.56 114 ARG A O 1
ATOM 893 N N . GLY A 1 115 ? -13.505 8.950 7.055 1.00 87.69 115 GLY A N 1
ATOM 894 C CA . GLY A 1 115 ? -12.048 8.870 6.966 1.00 87.69 115 GLY A CA 1
ATOM 895 C C . GLY A 1 115 ? -11.355 9.251 8.269 1.00 87.69 115 GLY A C 1
ATOM 896 O O . GLY A 1 115 ? -11.959 9.876 9.141 1.00 87.69 115 GLY A O 1
ATOM 897 N N . VAL A 1 116 ? -10.079 8.879 8.378 1.00 90.69 116 VAL A N 1
ATOM 898 C CA . VAL A 1 116 ? -9.208 9.164 9.524 1.00 90.69 116 VAL A CA 1
ATOM 899 C C . VAL A 1 116 ? -7.927 9.822 9.021 1.00 90.69 116 VAL A C 1
ATOM 901 O O . VAL A 1 116 ? -7.361 9.391 8.019 1.00 90.69 116 VAL A O 1
ATOM 904 N N . LEU A 1 117 ? -7.461 10.853 9.729 1.00 90.75 117 LEU A N 1
ATOM 905 C CA . LEU A 1 117 ? -6.180 11.505 9.469 1.00 90.75 117 LEU A CA 1
ATOM 906 C C . LEU A 1 117 ? -5.224 11.238 10.630 1.00 90.75 117 LEU A C 1
ATOM 908 O O . LEU A 1 117 ? -5.408 11.755 11.731 1.00 90.75 117 LEU A O 1
ATOM 912 N N . PHE A 1 118 ? -4.170 10.471 10.370 1.00 90.56 118 PHE A N 1
ATOM 913 C CA . PHE A 1 118 ? -3.085 10.302 11.329 1.00 90.56 118 PHE A CA 1
ATOM 914 C C . PHE A 1 118 ? -2.088 11.454 11.217 1.00 90.56 118 PHE A C 1
ATOM 916 O O . PHE A 1 118 ? -1.570 11.731 10.137 1.00 90.56 118 PHE A O 1
ATOM 923 N N . TYR A 1 119 ? -1.747 12.076 12.344 1.00 87.31 119 TYR A N 1
ATOM 924 C CA . TYR A 1 119 ? -0.702 13.094 12.416 1.00 87.31 119 TYR A CA 1
ATOM 925 C C . TYR A 1 119 ? 0.265 12.793 13.563 1.00 87.31 119 TYR A C 1
ATOM 927 O O . TYR A 1 119 ? -0.098 12.203 14.577 1.00 87.31 119 TYR A O 1
ATOM 935 N N . GLY A 1 120 ? 1.527 13.172 13.381 1.00 86.50 120 GLY A N 1
ATOM 936 C CA . GLY A 1 120 ? 2.590 12.960 14.361 1.00 86.50 120 GLY A CA 1
ATOM 937 C C . GLY A 1 120 ? 3.950 12.749 13.692 1.00 86.50 120 GLY A C 1
ATOM 938 O O . GLY A 1 120 ? 3.995 12.554 12.471 1.00 86.50 120 GLY A O 1
ATOM 939 N N . PRO A 1 121 ? 5.050 12.758 14.465 1.00 83.94 121 PRO A N 1
ATOM 940 C CA . PRO A 1 121 ? 6.404 12.571 13.948 1.00 83.94 121 PRO A CA 1
ATOM 941 C C . PRO A 1 121 ? 6.565 11.304 13.080 1.00 83.94 121 PRO A C 1
ATOM 943 O O . PRO A 1 121 ? 5.776 10.350 13.195 1.00 83.94 121 PRO A O 1
ATOM 946 N N . PRO A 1 122 ? 7.565 11.262 12.181 1.00 81.69 122 PRO A N 1
ATOM 947 C CA . PRO A 1 122 ? 7.906 10.032 11.471 1.00 81.69 122 PRO A CA 1
ATOM 948 C C . PRO A 1 122 ? 8.272 8.926 12.473 1.00 81.69 122 PRO A C 1
ATOM 950 O O . PRO A 1 122 ? 8.836 9.193 13.530 1.00 81.69 122 PRO A O 1
ATOM 953 N N . GLY A 1 123 ? 7.913 7.680 12.155 1.00 82.50 123 GLY A N 1
ATOM 954 C CA . GLY A 1 123 ? 8.203 6.523 13.012 1.00 82.50 123 GLY A CA 1
ATOM 955 C C . GLY A 1 123 ? 7.207 6.251 14.149 1.00 82.50 123 GLY A C 1
ATOM 956 O O . GLY A 1 123 ? 7.369 5.263 14.852 1.00 82.50 123 GLY A O 1
ATOM 957 N N . CYS A 1 124 ? 6.135 7.038 14.317 1.00 85.56 124 CYS A N 1
ATOM 958 C CA . CYS A 1 124 ? 5.122 6.806 15.367 1.00 85.56 124 CYS A CA 1
ATOM 959 C C . CYS A 1 124 ? 4.077 5.711 15.045 1.00 85.56 124 CYS A C 1
ATOM 961 O O . CYS A 1 124 ? 2.983 5.732 15.598 1.00 85.56 124 CYS A O 1
ATOM 963 N N . GLY A 1 125 ? 4.362 4.786 14.123 1.00 89.62 125 GLY A N 1
ATOM 964 C CA . GLY A 1 125 ? 3.490 3.629 13.867 1.00 89.62 125 GLY A CA 1
ATOM 965 C C . GLY A 1 125 ? 2.181 3.904 13.109 1.00 89.62 125 GLY A C 1
ATOM 966 O O . GLY A 1 125 ? 1.309 3.045 13.107 1.00 89.62 125 GLY A O 1
ATOM 967 N N . LYS A 1 126 ? 2.030 5.051 12.431 1.00 93.38 126 LYS A N 1
ATOM 968 C CA . LYS A 1 126 ? 0.808 5.414 11.674 1.00 93.38 126 LYS A CA 1
ATOM 969 C C . LYS A 1 126 ? 0.410 4.356 10.631 1.00 93.38 126 LYS A C 1
ATOM 971 O O . LYS A 1 126 ? -0.724 3.891 10.625 1.00 93.38 126 LYS A O 1
ATOM 976 N N . THR A 1 127 ? 1.363 3.922 9.803 1.00 92.06 127 THR A N 1
ATOM 977 C CA . THR A 1 127 ? 1.143 2.876 8.790 1.00 92.06 127 THR A CA 1
ATOM 978 C C . THR A 1 127 ? 0.820 1.521 9.432 1.00 92.06 127 THR A C 1
ATOM 980 O O . THR A 1 127 ? -0.014 0.782 8.917 1.00 92.06 127 THR A O 1
ATOM 983 N N . LEU A 1 128 ? 1.418 1.201 10.589 1.00 94.88 128 LEU A N 1
ATOM 984 C CA . LEU A 1 128 ? 1.097 -0.024 11.332 1.00 94.88 128 LEU A CA 1
ATOM 985 C C . LEU A 1 128 ? -0.328 0.015 11.889 1.00 94.88 128 LEU A C 1
ATOM 987 O O . LEU A 1 128 ? -1.046 -0.965 11.741 1.00 94.88 128 LEU A O 1
ATOM 991 N N . LEU A 1 129 ? -0.764 1.146 12.457 1.00 95.62 129 LEU A N 1
ATOM 992 C CA . LEU A 1 129 ? -2.141 1.335 12.927 1.00 95.62 129 LEU A CA 1
ATOM 993 C C . LEU A 1 129 ? -3.155 1.151 11.794 1.00 95.62 129 LEU A C 1
ATOM 995 O O . LEU A 1 129 ? -4.158 0.469 11.986 1.00 95.62 129 LEU A O 1
ATOM 999 N N . ALA A 1 130 ? -2.877 1.715 10.614 1.00 94.81 130 ALA A N 1
ATOM 1000 C CA . ALA A 1 130 ? -3.727 1.563 9.434 1.00 94.81 130 ALA A CA 1
ATOM 1001 C C . ALA A 1 130 ? -3.823 0.098 8.966 1.00 94.81 130 ALA A C 1
ATOM 1003 O O . ALA A 1 130 ? -4.909 -0.379 8.641 1.00 94.81 130 ALA A O 1
ATOM 1004 N N . LYS A 1 131 ? -2.702 -0.635 8.970 1.00 95.50 131 LYS A N 1
ATOM 1005 C CA . LYS A 1 131 ? -2.687 -2.066 8.634 1.00 95.50 131 LYS A CA 1
ATOM 1006 C C . LYS A 1 131 ? -3.394 -2.917 9.692 1.00 95.50 131 LYS A C 1
ATOM 1008 O O . LYS A 1 131 ? -4.117 -3.836 9.323 1.00 95.50 131 LYS A O 1
ATOM 1013 N N . ALA A 1 132 ? -3.235 -2.589 10.975 1.00 96.56 132 ALA A N 1
ATOM 1014 C CA . ALA A 1 132 ? -3.905 -3.289 12.066 1.00 96.56 132 ALA A CA 1
ATOM 1015 C C . ALA A 1 132 ? -5.426 -3.143 11.989 1.00 96.56 132 ALA A C 1
ATOM 1017 O O . ALA A 1 132 ? -6.123 -4.151 11.962 1.00 96.56 132 ALA A O 1
ATOM 1018 N N . ILE A 1 133 ? -5.951 -1.917 11.857 1.00 95.00 133 ILE A N 1
ATOM 1019 C CA . ILE A 1 133 ? -7.406 -1.723 11.756 1.00 95.00 133 ILE A CA 1
ATOM 1020 C C . ILE A 1 133 ? -7.993 -2.412 10.517 1.00 95.00 133 ILE A C 1
ATOM 1022 O O . ILE A 1 133 ? -9.085 -2.968 10.586 1.00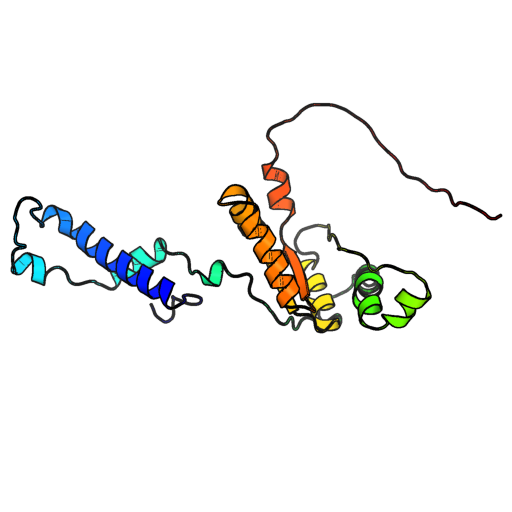 95.00 133 ILE A O 1
ATOM 1026 N N . ALA A 1 134 ? -7.263 -2.423 9.398 1.00 94.56 134 ALA A N 1
ATOM 1027 C CA . ALA A 1 134 ? -7.691 -3.118 8.190 1.00 94.56 134 ALA A CA 1
ATOM 1028 C C . ALA A 1 134 ? -7.759 -4.640 8.393 1.00 94.56 134 ALA A C 1
ATOM 1030 O O . ALA A 1 134 ? -8.758 -5.251 8.023 1.00 94.56 134 ALA A O 1
ATOM 1031 N N . ASN A 1 135 ? -6.752 -5.239 9.037 1.00 95.62 135 ASN A N 1
ATOM 1032 C CA . ASN A 1 135 ? -6.743 -6.672 9.348 1.00 95.62 135 ASN A CA 1
ATOM 1033 C C . ASN A 1 135 ? -7.892 -7.061 10.293 1.00 95.62 135 ASN A C 1
ATOM 1035 O O . ASN A 1 135 ? -8.593 -8.040 10.057 1.00 95.62 135 ASN A O 1
ATOM 1039 N N . GLU A 1 136 ? -8.135 -6.254 11.323 1.00 93.94 136 GLU A N 1
ATOM 1040 C CA . GLU A 1 136 ? -9.192 -6.482 12.319 1.00 93.94 136 GLU A CA 1
ATOM 1041 C C . GLU A 1 136 ? -10.591 -6.384 11.702 1.00 93.94 136 GLU A C 1
ATOM 1043 O O . GLU A 1 136 ? -11.496 -7.126 12.073 1.00 93.94 136 GLU A O 1
ATOM 1048 N N . CYS A 1 137 ? -10.752 -5.537 10.682 1.00 91.75 137 CYS A N 1
ATOM 1049 C CA . CYS A 1 137 ? -11.978 -5.458 9.888 1.00 91.75 137 CYS A CA 1
ATOM 1050 C C . CYS A 1 137 ? -12.062 -6.520 8.776 1.00 91.75 137 CYS A C 1
ATOM 1052 O O . CYS A 1 137 ? -13.012 -6.491 7.994 1.00 91.75 137 CYS A O 1
ATOM 1054 N N . GLN A 1 138 ? -11.064 -7.406 8.652 1.00 92.12 138 GLN A N 1
ATOM 1055 C CA . GLN A 1 138 ? -10.885 -8.324 7.518 1.00 92.12 138 GLN A CA 1
ATOM 1056 C C . GLN A 1 138 ? -11.019 -7.621 6.158 1.00 92.12 138 GLN A C 1
ATOM 1058 O O . GLN A 1 138 ? -11.606 -8.142 5.208 1.00 92.12 138 GLN A O 1
ATOM 1063 N N . ALA A 1 139 ? -10.498 -6.398 6.088 1.00 91.00 139 ALA A N 1
ATOM 1064 C CA . ALA A 1 139 ? -10.562 -5.548 4.920 1.00 91.00 139 ALA A CA 1
ATOM 1065 C C . ALA A 1 139 ? -9.290 -5.682 4.084 1.00 91.00 139 ALA A C 1
ATOM 1067 O O . ALA A 1 139 ? -8.170 -5.753 4.597 1.00 91.00 139 ALA A O 1
ATOM 1068 N N . ASN A 1 140 ? -9.478 -5.626 2.773 1.00 91.25 140 ASN A N 1
ATOM 1069 C CA . ASN A 1 140 ? -8.411 -5.371 1.827 1.00 91.25 140 ASN A CA 1
ATOM 1070 C C . ASN A 1 140 ? -7.709 -4.048 2.162 1.00 91.25 140 ASN A C 1
ATOM 1072 O O . ASN A 1 140 ? -8.321 -3.110 2.677 1.00 91.25 140 ASN A O 1
ATOM 1076 N N . PHE A 1 141 ? -6.425 -3.952 1.851 1.00 93.06 141 PHE A N 1
ATOM 1077 C CA . PHE A 1 141 ? -5.613 -2.777 2.121 1.00 93.06 141 PHE A CA 1
ATOM 1078 C C . PHE A 1 141 ? -4.974 -2.290 0.830 1.00 93.06 141 PHE A C 1
ATOM 1080 O O . PHE A 1 141 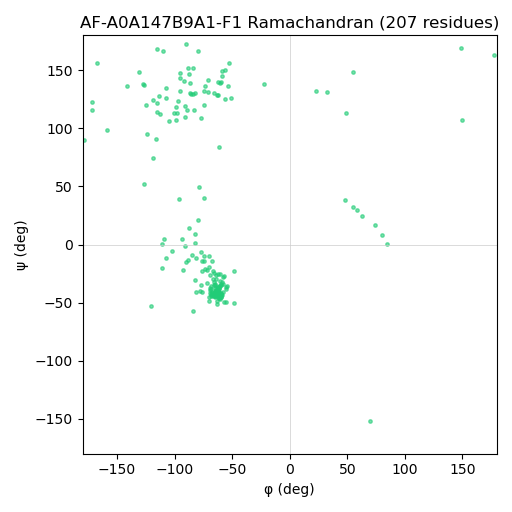? -4.210 -3.008 0.194 1.00 93.06 141 PHE A O 1
ATOM 1087 N N . ILE A 1 142 ? -5.280 -1.058 0.445 1.00 92.19 142 ILE A N 1
ATOM 1088 C CA . ILE A 1 142 ? -4.651 -0.398 -0.695 1.00 92.19 142 ILE A CA 1
ATOM 1089 C C . ILE A 1 142 ? -3.876 0.790 -0.151 1.00 92.19 142 ILE A C 1
ATOM 1091 O O . ILE A 1 142 ? -4.467 1.670 0.470 1.00 92.19 142 ILE A O 1
ATOM 1095 N N . SER A 1 143 ? -2.570 0.833 -0.399 1.00 90.94 143 SER A N 1
ATOM 1096 C CA . SER A 1 143 ? -1.721 1.960 -0.014 1.00 90.94 143 SER A CA 1
ATOM 1097 C C . SER A 1 143 ? -1.311 2.764 -1.238 1.00 90.94 143 SER A C 1
ATOM 1099 O O . SER A 1 143 ? -0.860 2.193 -2.224 1.00 90.94 143 SER A O 1
ATOM 1101 N N . ILE A 1 144 ? -1.399 4.086 -1.138 1.00 88.00 144 ILE A N 1
ATOM 1102 C CA . ILE A 1 144 ? -0.867 5.035 -2.117 1.00 88.00 144 ILE A CA 1
ATOM 1103 C C . ILE A 1 144 ? 0.176 5.890 -1.426 1.00 88.00 144 ILE A C 1
ATOM 1105 O O . ILE A 1 144 ? -0.133 6.530 -0.421 1.00 88.00 144 ILE A O 1
ATOM 1109 N N . LYS A 1 145 ? 1.397 5.932 -1.954 1.00 84.62 145 LYS A N 1
ATOM 1110 C CA . LYS A 1 145 ? 2.434 6.807 -1.394 1.00 84.62 145 LYS A CA 1
ATOM 1111 C C . LYS A 1 145 ? 2.323 8.223 -1.950 1.00 84.62 145 LYS A C 1
ATOM 1113 O O . LYS A 1 145 ? 1.907 8.424 -3.090 1.00 84.62 145 LYS A O 1
ATOM 1118 N N . GLY A 1 146 ? 2.758 9.213 -1.175 1.00 82.62 146 GLY A N 1
ATOM 1119 C CA . GLY A 1 146 ? 2.709 10.626 -1.553 1.00 82.62 146 GLY A CA 1
ATOM 1120 C C . GLY A 1 146 ? 3.251 10.940 -2.961 1.00 82.62 146 GLY A C 1
ATOM 1121 O O . GLY A 1 146 ? 2.538 11.562 -3.752 1.00 82.62 146 GLY A O 1
ATOM 1122 N N . PRO A 1 147 ? 4.457 10.466 -3.334 1.00 77.25 147 PRO A N 1
ATOM 1123 C CA . PRO A 1 147 ? 5.012 10.643 -4.682 1.00 77.25 147 PRO A CA 1
ATOM 1124 C C . PRO A 1 147 ? 4.181 10.017 -5.816 1.00 77.25 147 PRO A C 1
ATOM 1126 O O . PRO A 1 147 ? 4.096 10.579 -6.911 1.00 77.25 147 PRO A O 1
ATOM 1129 N N . GLU A 1 148 ? 3.550 8.868 -5.566 1.00 76.56 148 GLU A N 1
ATOM 1130 C CA . GLU A 1 148 ? 2.663 8.204 -6.531 1.00 76.56 148 GLU A CA 1
ATOM 1131 C C . GLU A 1 148 ? 1.396 9.039 -6.735 1.00 76.56 148 GLU A C 1
ATOM 1133 O O . GLU A 1 148 ? 1.006 9.304 -7.872 1.00 76.56 148 GLU A O 1
ATOM 1138 N N . LEU A 1 149 ? 0.805 9.541 -5.644 1.00 77.69 149 LEU A N 1
ATOM 1139 C CA . LEU A 1 149 ? -0.363 10.423 -5.698 1.00 77.69 149 LEU A CA 1
ATOM 1140 C C . LEU A 1 149 ? -0.057 11.742 -6.423 1.00 77.69 149 LEU A C 1
ATOM 1142 O O . LEU A 1 149 ? -0.865 12.209 -7.223 1.00 77.69 149 LEU A O 1
ATOM 1146 N N . LEU A 1 150 ? 1.132 12.316 -6.208 1.00 73.00 150 LEU A N 1
ATOM 1147 C CA . LEU A 1 150 ? 1.608 13.494 -6.941 1.00 73.00 150 LEU A CA 1
ATOM 1148 C C . LEU A 1 150 ? 1.730 13.219 -8.440 1.00 73.00 150 LEU A C 1
ATOM 1150 O O . LEU A 1 150 ? 1.306 14.038 -9.248 1.00 73.00 150 LEU A O 1
ATOM 1154 N N . THR A 1 151 ? 2.273 12.064 -8.821 1.00 70.69 151 THR A N 1
ATOM 1155 C CA . THR A 1 151 ? 2.410 11.682 -10.232 1.00 70.69 151 THR A CA 1
ATOM 1156 C C . THR A 1 151 ? 1.038 11.509 -10.888 1.00 70.69 151 THR A C 1
ATOM 1158 O O . THR A 1 151 ? 0.838 11.976 -12.007 1.00 70.69 151 THR A O 1
ATOM 1161 N N . MET A 1 152 ? 0.065 10.926 -10.179 1.00 73.06 152 MET A N 1
ATOM 1162 C CA . MET A 1 152 ? -1.324 10.842 -10.645 1.00 73.06 152 MET A CA 1
ATOM 1163 C C . MET A 1 152 ? -1.965 12.227 -10.821 1.00 73.06 152 MET A C 1
ATOM 1165 O O . MET A 1 152 ? -2.668 12.446 -11.804 1.00 73.06 152 MET A O 1
ATOM 1169 N N . TRP A 1 153 ? -1.705 13.173 -9.911 1.00 67.50 153 TRP A N 1
ATOM 1170 C CA . TRP A 1 153 ? -2.274 14.526 -9.977 1.00 67.50 153 TRP A CA 1
ATOM 1171 C C . TRP A 1 153 ? -1.623 15.445 -11.016 1.00 67.50 153 TRP A C 1
ATOM 1173 O O . TRP A 1 153 ? -2.332 16.208 -11.669 1.00 67.50 153 TRP A O 1
ATOM 1183 N N . PHE A 1 154 ? -0.296 15.410 -11.154 1.00 66.50 154 PHE A N 1
ATOM 1184 C CA . PHE A 1 154 ? 0.451 16.308 -12.043 1.00 66.50 154 PHE A CA 1
ATOM 1185 C C . PHE A 1 154 ? 0.684 15.723 -13.443 1.00 66.50 154 PHE A C 1
ATOM 1187 O O . PHE A 1 154 ? 0.940 16.486 -14.372 1.00 66.50 154 PHE A O 1
ATOM 1194 N N . GLY A 1 155 ? 0.621 14.395 -13.585 1.00 57.44 155 GLY A N 1
ATOM 1195 C CA . GLY A 1 155 ? 0.949 13.673 -14.812 1.00 57.44 155 GLY A CA 1
ATOM 1196 C C . GLY A 1 155 ? -0.198 13.607 -15.813 1.00 57.44 155 GLY A C 1
ATOM 1197 O O . GLY A 1 155 ? -0.023 14.062 -16.934 1.00 57.44 155 GLY A O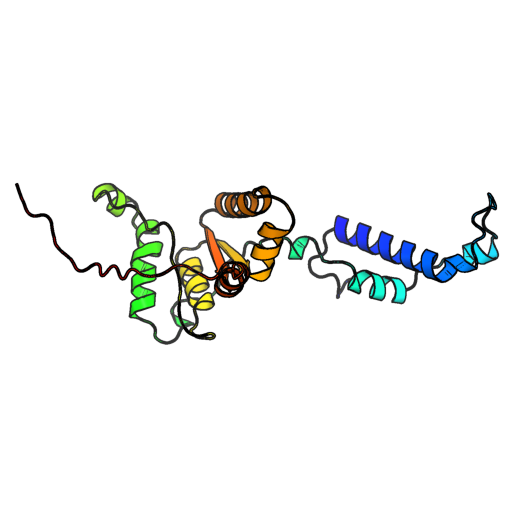 1
ATOM 1198 N N . GLU A 1 156 ? -1.365 13.064 -15.441 1.00 54.56 156 GLU A N 1
ATOM 1199 C CA . GLU A 1 156 ? -2.463 12.797 -16.386 1.00 54.56 156 GLU A CA 1
ATOM 1200 C C . GLU A 1 156 ? -3.832 12.670 -15.674 1.00 54.56 156 GLU A C 1
ATOM 1202 O O . GLU A 1 156 ? -4.188 11.607 -15.188 1.00 54.56 156 GLU A O 1
ATOM 1207 N N . SER A 1 157 ? -4.629 13.748 -15.682 1.00 57.38 157 SER A N 1
ATOM 1208 C CA . SER A 1 157 ? -6.079 13.837 -15.382 1.00 57.38 157 SER A CA 1
ATOM 1209 C C . SER A 1 157 ? -6.622 13.310 -14.029 1.00 57.38 157 SER A C 1
ATOM 1211 O O . SER A 1 157 ? -6.211 12.297 -13.476 1.00 57.38 157 SER A O 1
ATOM 1213 N N . GLU A 1 158 ? -7.684 13.956 -13.535 1.00 67.69 158 GLU A N 1
ATOM 1214 C CA . GLU A 1 158 ? -8.521 13.503 -12.403 1.00 67.69 158 GLU A CA 1
ATOM 1215 C C . GLU A 1 158 ? -8.963 12.023 -12.508 1.00 67.69 158 GLU A C 1
ATOM 1217 O O . GLU A 1 158 ? -9.263 11.391 -11.492 1.00 67.69 158 GLU A O 1
ATOM 1222 N N . ALA A 1 159 ? -8.979 11.458 -13.723 1.00 73.69 159 ALA A N 1
ATOM 1223 C CA . ALA A 1 159 ? -9.365 10.076 -13.982 1.00 73.69 159 ALA A CA 1
ATOM 1224 C C . ALA A 1 159 ? -8.500 9.068 -13.213 1.00 73.69 159 ALA A C 1
ATOM 1226 O O . ALA A 1 159 ? -9.056 8.164 -12.605 1.00 73.69 159 ALA A O 1
ATOM 1227 N N . ASN A 1 160 ? -7.183 9.275 -13.116 1.00 72.31 160 ASN A N 1
ATOM 1228 C CA . ASN A 1 160 ? -6.300 8.338 -12.413 1.00 72.31 160 ASN A CA 1
ATOM 1229 C C . ASN A 1 160 ? -6.622 8.243 -10.916 1.00 72.31 160 ASN A C 1
ATOM 1231 O O . ASN A 1 160 ? -6.645 7.158 -10.342 1.00 72.31 160 ASN A O 1
ATOM 1235 N N . VAL A 1 161 ? -6.927 9.376 -10.274 1.00 79.50 161 VAL A N 1
ATOM 1236 C CA . VAL A 1 161 ? -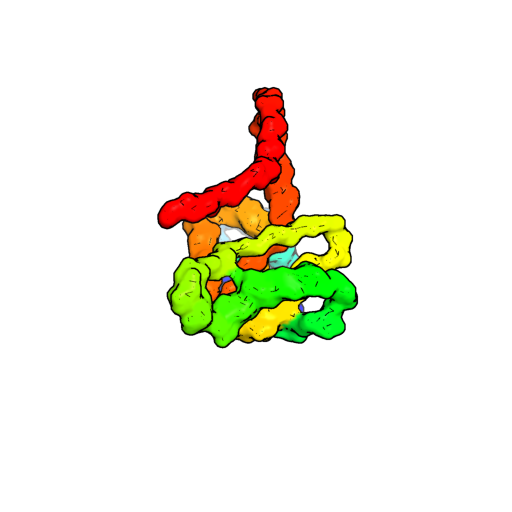7.351 9.380 -8.866 1.00 79.50 161 VAL A CA 1
ATOM 1237 C C . VAL A 1 161 ? -8.713 8.707 -8.725 1.00 79.50 161 VAL A C 1
ATOM 1239 O O . VAL A 1 161 ? -8.909 7.918 -7.804 1.00 79.50 161 VAL A O 1
ATOM 1242 N N . ARG A 1 162 ? -9.646 8.968 -9.649 1.00 82.50 162 ARG A N 1
ATOM 1243 C CA . ARG A 1 162 ? -10.958 8.310 -9.658 1.00 82.50 162 ARG A CA 1
ATOM 1244 C C . ARG A 1 162 ? -10.826 6.791 -9.792 1.00 82.50 162 ARG A C 1
ATOM 1246 O O . ARG A 1 162 ? -11.461 6.078 -9.021 1.00 82.50 162 ARG A O 1
ATOM 1253 N N . ASP A 1 163 ? -9.939 6.314 -10.657 1.00 82.31 163 ASP A N 1
ATOM 1254 C CA . ASP A 1 163 ? -9.672 4.889 -10.854 1.00 82.31 163 ASP A CA 1
ATOM 1255 C C . ASP A 1 163 ? -9.156 4.216 -9.573 1.00 82.31 163 ASP A C 1
ATOM 1257 O O . ASP A 1 163 ? -9.534 3.084 -9.276 1.00 82.31 163 ASP A O 1
ATOM 1261 N N . VAL A 1 164 ? -8.348 4.907 -8.758 1.00 85.81 164 VAL A N 1
ATOM 1262 C CA . VAL A 1 164 ? -7.918 4.394 -7.441 1.00 85.81 164 VAL A CA 1
ATOM 1263 C C . VAL A 1 164 ? -9.112 4.194 -6.507 1.00 85.81 164 VAL A C 1
ATOM 1265 O O . VAL A 1 164 ? -9.231 3.147 -5.865 1.00 85.81 164 VAL A O 1
ATOM 1268 N N . PHE A 1 165 ? -10.027 5.164 -6.443 1.00 88.88 165 PHE A N 1
ATOM 1269 C CA . PHE A 1 165 ? -11.252 5.018 -5.654 1.00 88.88 165 PHE A CA 1
ATOM 1270 C C . PHE A 1 165 ? -12.170 3.924 -6.219 1.00 88.88 165 PHE A C 1
ATOM 1272 O O . PHE A 1 165 ? -12.811 3.213 -5.446 1.00 88.88 165 PHE A O 1
ATOM 1279 N N . ASP A 1 166 ? -12.228 3.746 -7.539 1.00 86.12 166 ASP A N 1
ATOM 1280 C CA . ASP A 1 166 ? -13.012 2.688 -8.189 1.00 86.12 166 ASP A CA 1
ATOM 1281 C C . ASP A 1 166 ? -12.459 1.302 -7.856 1.00 86.12 166 ASP A C 1
ATOM 1283 O O . ASP A 1 166 ? -13.222 0.410 -7.477 1.00 86.12 166 ASP A O 1
ATOM 1287 N N . LYS A 1 167 ? -11.133 1.145 -7.879 1.00 83.00 167 LYS A N 1
ATOM 1288 C CA . LYS A 1 167 ? -10.448 -0.076 -7.436 1.00 83.00 167 LYS A CA 1
ATOM 1289 C C . LYS A 1 167 ? -10.707 -0.368 -5.960 1.00 83.00 167 LYS A C 1
ATOM 1291 O O . LYS A 1 167 ? -11.073 -1.491 -5.625 1.00 83.00 167 LYS A O 1
ATOM 1296 N N . ALA A 1 168 ? -10.601 0.634 -5.086 1.00 89.00 168 ALA A N 1
ATOM 1297 C CA . ALA A 1 168 ? -10.897 0.466 -3.662 1.00 89.00 168 ALA A CA 1
ATOM 1298 C C . ALA A 1 168 ? -12.359 0.055 -3.414 1.00 89.00 168 ALA A C 1
ATOM 1300 O O . ALA A 1 168 ? -12.630 -0.789 -2.561 1.00 89.00 168 ALA A O 1
ATOM 1301 N N . ARG A 1 169 ? -13.307 0.600 -4.190 1.00 88.00 169 ARG A N 1
ATOM 1302 C CA . ARG A 1 169 ? -14.720 0.195 -4.137 1.00 88.00 169 ARG A CA 1
ATOM 1303 C C . ARG A 1 169 ? -14.938 -1.233 -4.634 1.00 88.00 169 ARG A C 1
ATOM 1305 O O . ARG A 1 169 ? -15.706 -1.966 -4.018 1.00 88.00 169 ARG A O 1
ATOM 1312 N N . ALA A 1 170 ? -14.268 -1.635 -5.712 1.00 83.44 170 ALA A N 1
ATOM 1313 C CA . ALA A 1 170 ? -14.332 -3.000 -6.234 1.00 83.44 170 ALA A CA 1
ATOM 1314 C C . ALA A 1 170 ? -13.708 -4.027 -5.272 1.00 83.44 170 ALA A C 1
ATOM 1316 O O . ALA A 1 170 ? -14.155 -5.169 -5.220 1.00 83.44 170 ALA A O 1
ATOM 1317 N N . ALA A 1 171 ? -12.719 -3.605 -4.481 1.00 83.94 171 ALA A N 1
ATOM 1318 C CA . ALA A 1 171 ? -12.077 -4.404 -3.445 1.00 83.94 171 ALA A CA 1
ATOM 1319 C C . ALA A 1 171 ? -12.796 -4.339 -2.082 1.00 83.94 171 ALA A C 1
ATOM 1321 O O . ALA A 1 171 ? -12.209 -4.721 -1.074 1.00 83.94 171 ALA A O 1
ATOM 1322 N N . ALA A 1 172 ? -14.033 -3.840 -1.994 1.00 85.25 172 ALA A N 1
ATOM 1323 C CA . ALA A 1 172 ? -14.738 -3.760 -0.715 1.00 85.25 172 ALA A CA 1
ATOM 1324 C C . ALA A 1 172 ? -14.930 -5.156 -0.064 1.00 85.25 172 ALA A C 1
ATOM 1326 O O . ALA A 1 172 ? -15.288 -6.100 -0.772 1.00 85.25 172 ALA A O 1
ATOM 1327 N N . PRO A 1 173 ? -14.757 -5.301 1.269 1.00 88.50 173 PRO A N 1
ATOM 1328 C CA . PRO A 1 173 ? -14.370 -4.270 2.243 1.00 88.50 173 PRO A CA 1
ATOM 1329 C C . PRO A 1 173 ? -12.898 -3.853 2.089 1.00 88.50 173 PRO A C 1
ATOM 1331 O O . PRO A 1 173 ? -12.022 -4.706 2.014 1.00 88.50 173 PRO A O 1
ATOM 1334 N N . CYS A 1 174 ? -12.621 -2.543 2.044 1.00 91.31 174 CYS A N 1
ATOM 1335 C CA . CYS A 1 174 ? -11.287 -2.013 1.744 1.00 91.31 174 CYS A CA 1
ATOM 1336 C C . CYS A 1 174 ? -10.946 -0.784 2.595 1.00 91.31 174 CYS A C 1
ATOM 1338 O O . CYS A 1 174 ? -11.749 0.143 2.709 1.00 91.31 174 CYS A O 1
ATOM 1340 N N . VAL A 1 175 ? -9.718 -0.738 3.108 1.00 92.88 175 VAL A N 1
ATOM 1341 C CA . VAL A 1 175 ? -9.072 0.461 3.644 1.00 92.88 175 VAL A CA 1
ATOM 1342 C C . VAL A 1 175 ? -8.161 1.035 2.563 1.00 92.88 175 VAL A C 1
ATOM 1344 O O . VAL A 1 175 ? -7.167 0.418 2.182 1.00 92.88 175 VAL A O 1
ATOM 1347 N N . LEU A 1 176 ? -8.515 2.218 2.057 1.00 93.62 176 LEU A N 1
ATOM 1348 C CA . LEU A 1 176 ? -7.670 3.002 1.159 1.00 93.62 176 LEU A CA 1
ATOM 1349 C C . LEU A 1 176 ? -6.815 3.958 1.996 1.00 93.62 176 LEU A C 1
ATOM 1351 O O . LEU A 1 176 ? -7.328 4.901 2.599 1.00 93.62 176 LEU A O 1
ATOM 1355 N N . PHE A 1 177 ? -5.518 3.692 2.049 1.00 93.62 177 PHE A N 1
ATOM 1356 C CA . PHE A 1 177 ? -4.552 4.418 2.855 1.00 93.62 177 PHE A CA 1
ATOM 1357 C C . PHE A 1 177 ? -3.663 5.299 1.975 1.00 93.62 177 PHE A C 1
ATOM 1359 O O . PHE A 1 177 ? -3.024 4.823 1.042 1.00 93.62 177 PHE A O 1
ATOM 1366 N N . PHE A 1 178 ? -3.596 6.588 2.294 1.00 91.06 178 PHE A N 1
ATOM 1367 C CA . PHE A 1 178 ? -2.688 7.530 1.646 1.00 91.06 178 PHE A CA 1
ATOM 1368 C C . PHE A 1 178 ? -1.526 7.828 2.597 1.00 91.06 178 PHE A C 1
ATOM 1370 O O . PHE A 1 178 ? -1.706 8.525 3.599 1.00 91.06 178 PHE A O 1
ATOM 1377 N N . ASP A 1 179 ? -0.351 7.282 2.299 1.00 88.06 179 ASP A N 1
ATOM 1378 C CA . ASP A 1 179 ? 0.863 7.484 3.091 1.00 88.06 179 ASP A CA 1
ATOM 1379 C C . ASP A 1 179 ? 1.630 8.726 2.615 1.00 88.06 179 ASP A C 1
ATOM 1381 O O . ASP A 1 179 ? 1.563 9.108 1.447 1.00 88.06 179 ASP A O 1
ATOM 1385 N N . GLU A 1 180 ? 2.380 9.356 3.519 1.00 83.38 180 GLU A N 1
ATOM 1386 C CA . GLU A 1 180 ? 3.222 10.532 3.231 1.00 83.38 180 GLU A CA 1
ATOM 1387 C C . GLU A 1 180 ? 2.469 11.713 2.580 1.00 83.38 180 GLU A C 1
ATOM 1389 O O . GLU A 1 180 ? 3.036 12.475 1.793 1.00 83.38 180 GLU A O 1
ATOM 1394 N N . LEU A 1 181 ? 1.184 11.905 2.899 1.00 75.12 181 LEU A N 1
ATOM 1395 C CA . LEU A 1 181 ? 0.376 13.015 2.364 1.00 75.12 181 LEU A CA 1
ATOM 1396 C C . LEU A 1 181 ? 0.976 14.405 2.644 1.00 75.12 181 LEU A C 1
ATOM 1398 O O . LEU A 1 181 ? 0.760 15.349 1.884 1.00 75.12 181 LEU A O 1
ATOM 1402 N N . ASP A 1 182 ? 1.750 14.550 3.717 1.00 72.19 182 ASP A N 1
ATOM 1403 C CA . ASP A 1 182 ? 2.428 15.795 4.074 1.00 72.19 182 ASP A CA 1
ATOM 1404 C C . ASP A 1 182 ? 3.513 16.203 3.061 1.00 72.19 182 ASP A C 1
ATOM 1406 O O . ASP A 1 182 ? 3.794 17.397 2.909 1.00 72.19 182 ASP A O 1
ATOM 1410 N N . SER A 1 183 ? 4.077 15.245 2.317 1.00 66.31 183 SER A N 1
ATOM 1411 C CA . SER A 1 183 ? 5.007 15.516 1.209 1.00 66.31 183 SER A CA 1
ATOM 1412 C C . SER A 1 183 ? 4.338 16.282 0.062 1.00 66.31 183 SER A C 1
ATOM 1414 O O . SER A 1 183 ? 4.970 17.110 -0.594 1.00 66.31 183 SER A O 1
ATOM 1416 N N . ILE A 1 184 ? 3.034 16.074 -0.122 1.00 64.12 184 ILE A N 1
ATOM 1417 C CA . ILE A 1 184 ? 2.229 16.671 -1.187 1.00 64.12 184 ILE A CA 1
ATOM 1418 C C . ILE A 1 184 ? 1.815 18.097 -0.826 1.00 64.12 184 ILE A C 1
ATOM 1420 O O . ILE A 1 184 ? 1.892 18.999 -1.657 1.00 64.12 184 ILE A O 1
ATOM 1424 N N . ALA A 1 185 ? 1.432 18.333 0.432 1.00 61.97 185 ALA A N 1
ATOM 1425 C CA . ALA A 1 185 ? 0.944 19.636 0.888 1.00 61.97 185 ALA A CA 1
ATOM 1426 C C . ALA A 1 185 ? 1.982 20.768 0.729 1.00 61.97 185 ALA A C 1
ATOM 1428 O O . ALA A 1 185 ? 1.616 21.931 0.566 1.00 61.97 185 ALA A O 1
ATOM 1429 N N . LYS A 1 186 ? 3.283 20.444 0.722 1.00 52.72 186 LYS A N 1
ATOM 1430 C CA . LYS A 1 186 ? 4.366 21.417 0.493 1.00 52.72 186 LYS A CA 1
ATOM 1431 C C . LYS A 1 186 ? 4.526 21.825 -0.978 1.00 52.72 186 LYS A C 1
ATOM 1433 O O . LYS A 1 186 ? 5.038 22.910 -1.244 1.00 52.72 186 LYS A O 1
ATOM 1438 N N . ALA A 1 187 ? 4.074 21.007 -1.932 1.00 50.41 187 ALA A N 1
ATOM 1439 C CA . ALA A 1 187 ? 4.216 21.288 -3.364 1.00 50.41 187 ALA A CA 1
ATOM 1440 C C . ALA A 1 187 ? 3.325 22.453 -3.845 1.00 50.41 187 ALA A C 1
ATOM 1442 O O . ALA A 1 187 ? 3.630 23.086 -4.853 1.00 50.41 187 ALA A O 1
ATOM 1443 N N . SER A 1 188 ? 2.275 22.808 -3.094 1.00 45.97 188 SER A N 1
ATOM 1444 C CA . SER A 1 188 ? 1.404 23.959 -3.390 1.00 45.97 188 SER A CA 1
ATOM 1445 C C . SER A 1 188 ? 1.957 25.314 -2.908 1.00 45.97 188 SER A C 1
ATOM 1447 O O . SER A 1 188 ? 1.270 26.329 -2.997 1.00 45.97 188 SER A O 1
ATOM 1449 N N . GLY A 1 189 ? 3.211 25.374 -2.444 1.00 41.88 189 GLY A N 1
ATOM 1450 C CA . GLY A 1 189 ? 3.886 26.573 -1.927 1.00 41.88 189 GLY A CA 1
ATOM 1451 C C . GLY A 1 189 ? 4.339 27.612 -2.967 1.00 41.88 189 GLY A C 1
ATOM 1452 O O . GLY A 1 189 ? 5.410 28.196 -2.818 1.00 41.88 189 GLY A O 1
ATOM 1453 N N . ARG A 1 190 ? 3.545 27.884 -4.009 1.00 44.41 190 ARG A N 1
ATOM 1454 C CA . ARG A 1 190 ? 3.636 29.134 -4.788 1.00 44.41 190 ARG A CA 1
ATOM 1455 C C . ARG A 1 190 ? 2.312 29.884 -4.686 1.00 44.41 190 ARG A C 1
ATOM 1457 O O . ARG A 1 190 ? 1.528 29.876 -5.620 1.00 44.41 190 ARG A O 1
ATOM 1464 N N . HIS A 1 191 ? 2.079 30.494 -3.528 1.00 34.50 191 HIS A N 1
ATOM 1465 C CA . HIS A 1 191 ? 1.496 31.831 -3.365 1.00 34.50 191 HIS A CA 1
ATOM 1466 C C . HIS A 1 191 ? 1.434 32.144 -1.864 1.00 34.50 191 HIS A C 1
ATOM 1468 O O . HIS A 1 191 ? 0.466 31.842 -1.173 1.00 34.50 191 HIS A O 1
ATOM 1474 N N . GLU A 1 192 ? 2.506 32.743 -1.351 1.00 38.69 192 GLU A N 1
ATOM 1475 C CA . GLU A 1 192 ? 2.501 33.387 -0.041 1.00 38.69 192 GLU A CA 1
ATOM 1476 C C . GLU A 1 192 ? 1.936 34.804 -0.199 1.00 38.69 192 GLU A C 1
ATOM 1478 O O . GLU A 1 192 ? 2.530 35.624 -0.899 1.00 38.69 192 GLU A O 1
ATOM 1483 N N . GLN A 1 193 ? 0.785 35.054 0.434 1.00 39.12 193 GLN A N 1
ATOM 1484 C CA . GLN A 1 193 ? 0.415 36.239 1.234 1.00 39.12 193 GLN A CA 1
ATOM 1485 C C . GLN A 1 193 ? -1.099 36.487 1.147 1.00 39.12 193 GLN A C 1
ATOM 1487 O O . GLN A 1 193 ? -1.562 36.999 0.136 1.00 39.12 193 GLN A O 1
ATOM 1492 N N . GLN A 1 194 ? -1.845 36.205 2.229 1.00 33.44 194 GLN A N 1
ATOM 1493 C CA . GLN A 1 194 ? -2.601 37.231 2.973 1.00 33.44 194 GLN A CA 1
ATOM 1494 C C . GLN A 1 194 ? -3.202 36.688 4.293 1.00 33.44 194 GLN A C 1
ATOM 1496 O O . GLN A 1 194 ? -4.059 35.815 4.296 1.00 33.44 194 GLN A O 1
ATOM 1501 N N . LYS A 1 195 ? -2.702 37.258 5.398 1.00 32.22 195 LYS A N 1
ATOM 1502 C CA . LYS A 1 195 ? -3.292 37.536 6.728 1.00 32.22 195 LYS A CA 1
ATOM 1503 C C . LYS A 1 195 ? -4.506 36.756 7.282 1.00 32.22 195 LYS A C 1
ATOM 1505 O O . LYS A 1 195 ? -5.590 36.772 6.722 1.00 32.22 195 LYS A O 1
ATOM 1510 N N . GLU A 1 196 ? -4.303 36.339 8.541 1.00 37.06 196 GLU A N 1
ATOM 1511 C CA . GLU A 1 196 ? -5.209 36.402 9.708 1.00 37.06 196 GLU A CA 1
ATOM 1512 C C . GLU A 1 196 ? -6.659 35.908 9.552 1.00 37.06 196 GLU A C 1
ATOM 1514 O O . GLU A 1 196 ? -7.517 36.608 9.024 1.00 37.06 196 GLU A O 1
ATOM 1519 N N . ARG A 1 197 ? -6.984 34.808 10.248 1.00 31.25 197 ARG A N 1
ATOM 1520 C CA . ARG A 1 197 ? -7.904 34.849 11.404 1.00 31.25 197 ARG A CA 1
ATOM 1521 C C . ARG A 1 197 ? -7.956 33.510 12.138 1.00 31.25 197 ARG A C 1
ATOM 1523 O O . ARG A 1 197 ? -8.317 32.476 11.590 1.00 31.25 197 ARG A O 1
ATOM 1530 N N . VAL A 1 198 ? -7.628 33.584 13.423 1.00 37.38 198 VAL A N 1
ATOM 1531 C CA . VAL A 1 198 ? -7.922 32.583 14.449 1.00 37.38 198 VAL A CA 1
ATOM 1532 C C . VAL A 1 198 ? -9.433 32.343 14.479 1.00 37.38 198 VAL A C 1
ATOM 1534 O O . VAL A 1 198 ? -10.190 33.287 14.692 1.00 37.38 198 VAL A O 1
ATOM 1537 N N . HIS A 1 199 ? -9.877 31.094 14.331 1.00 34.44 199 HIS A N 1
ATOM 1538 C CA . HIS A 1 199 ? -11.196 30.684 14.808 1.00 34.44 199 HIS A CA 1
ATOM 1539 C C . HIS A 1 199 ? -11.063 29.495 15.756 1.00 34.44 199 HIS A C 1
ATOM 1541 O O . HIS A 1 199 ? -10.992 28.332 15.377 1.00 34.44 199 HIS A O 1
ATOM 1547 N N . HIS A 1 200 ? -11.016 29.875 17.028 1.00 29.05 200 HIS A N 1
ATOM 1548 C CA . HIS A 1 200 ? -11.398 29.091 18.187 1.00 29.05 200 HIS A CA 1
ATOM 1549 C C . HIS A 1 200 ? -12.805 28.509 17.965 1.00 29.05 200 HIS A C 1
ATOM 1551 O O . HIS A 1 200 ? -13.734 29.267 17.691 1.00 29.05 200 HIS A O 1
ATOM 1557 N N . TRP A 1 201 ? -12.971 27.194 18.094 1.00 27.64 201 TRP A N 1
ATOM 1558 C CA . TRP A 1 201 ? -14.284 26.580 18.297 1.00 27.64 201 TRP A CA 1
ATOM 1559 C C . TRP A 1 201 ? -14.294 25.910 19.668 1.00 27.64 201 TRP A C 1
ATOM 1561 O O . TRP A 1 201 ? -13.920 24.750 19.826 1.00 27.64 201 TRP A O 1
ATOM 1571 N N . SER A 1 202 ? -14.708 26.678 20.675 1.00 29.95 202 SER A N 1
ATOM 1572 C CA . SER A 1 202 ? -15.240 26.146 21.925 1.00 29.95 202 SER A CA 1
ATOM 1573 C C . SER A 1 202 ? -16.774 26.185 21.868 1.00 29.95 202 SER A C 1
ATOM 1575 O O . SER A 1 202 ? -17.378 27.227 21.655 1.00 29.95 202 SER A O 1
ATOM 1577 N N . HIS A 1 203 ? -17.351 24.984 21.961 1.00 35.69 203 HIS A N 1
ATOM 1578 C CA . HIS A 1 203 ? -18.588 24.560 22.631 1.00 35.69 203 HIS A CA 1
ATOM 1579 C C . HIS A 1 203 ? -19.783 25.529 22.726 1.00 35.69 203 HIS A C 1
ATOM 1581 O O . HIS A 1 203 ? -19.675 26.576 23.350 1.00 35.69 203 HIS A O 1
ATOM 1587 N N . GLN A 1 204 ? -20.979 25.039 22.363 1.00 33.84 204 GLN A N 1
ATOM 1588 C CA . GLN A 1 204 ? -22.057 24.815 23.347 1.00 33.84 204 GLN A CA 1
ATOM 1589 C C . GLN A 1 204 ? -23.228 23.961 22.796 1.00 33.84 204 GLN A C 1
ATOM 1591 O O . GLN A 1 204 ? -23.410 23.885 21.581 1.00 33.84 204 GLN A O 1
ATOM 1596 N N . PRO A 1 205 ? -23.990 23.287 23.686 1.00 41.31 205 PRO A N 1
ATOM 1597 C CA . PRO A 1 205 ? -25.020 22.302 23.360 1.00 41.31 205 PRO A CA 1
ATOM 1598 C C . PRO A 1 205 ? -26.386 22.960 23.114 1.00 41.31 205 PRO A C 1
ATOM 1600 O O . PRO A 1 205 ? -26.744 23.932 23.777 1.00 41.31 205 PRO A O 1
ATOM 1603 N N . ALA A 1 206 ? -27.183 22.398 22.205 1.00 37.22 206 ALA A N 1
ATOM 1604 C CA . ALA A 1 206 ? -28.584 22.776 22.045 1.00 37.22 206 ALA A CA 1
ATOM 1605 C C . ALA A 1 206 ? -29.455 21.916 22.972 1.00 37.22 206 ALA A C 1
ATOM 1607 O O . ALA A 1 206 ? -29.500 20.692 22.847 1.00 37.22 206 ALA A O 1
ATOM 1608 N N . GLY A 1 207 ? -30.099 22.576 23.933 1.00 36.31 207 GLY A N 1
ATOM 1609 C CA . GLY A 1 207 ? -31.080 21.986 24.831 1.00 36.31 207 GLY A CA 1
ATOM 1610 C C . GLY A 1 207 ? -32.468 21.822 24.207 1.00 36.31 207 GLY A C 1
ATOM 1611 O O . GLY A 1 207 ? -32.786 22.388 23.165 1.00 36.31 207 GLY A O 1
ATOM 1612 N N . HIS A 1 208 ? -33.250 21.025 24.931 1.00 38.25 208 HIS A N 1
ATOM 1613 C CA . HIS A 1 208 ? -34.692 20.785 24.901 1.00 38.25 208 HIS A CA 1
ATOM 1614 C C . HIS A 1 208 ? -35.600 21.869 24.298 1.00 38.25 208 HIS A C 1
ATOM 1616 O O . HIS A 1 208 ? -35.498 23.033 24.678 1.00 38.25 208 HIS A O 1
ATOM 1622 N N . TYR A 1 209 ? -36.588 21.412 23.518 1.00 42.44 209 TYR A N 1
ATOM 1623 C CA . TYR A 1 209 ? -38.024 21.628 23.752 1.00 42.44 209 TYR A CA 1
ATOM 1624 C C . TYR A 1 209 ? -38.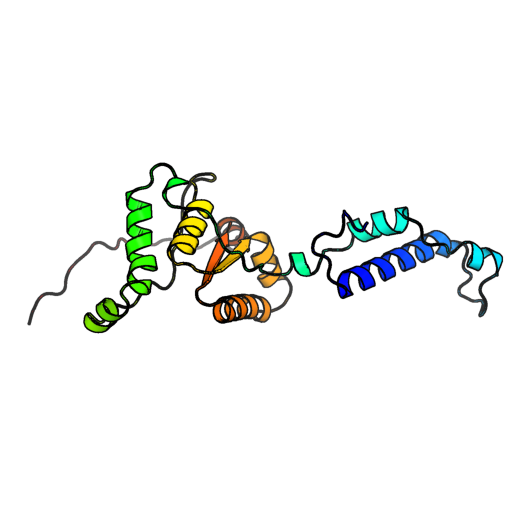795 20.372 23.334 1.00 42.44 209 TYR A C 1
ATOM 1626 O O . TYR A 1 209 ? -38.343 19.713 22.371 1.00 42.44 209 TYR A O 1
#

Organism: NCBI:txid360319

InterPro domains:
  IPR003593 AAA+ ATPase domain [SM00382] (112-205)
  IPR003959 ATPase, AAA-type, core [PF00004] (116-196)
  IPR027417 P-loop containing nucleoside triphosphate hydrolase [G3DSA:3.40.50.300] (73-198)
  IPR027417 P-loop containing nucleoside triphosphate hydrolase [SSF52540] (74-187)
  IPR041569 AAA ATPase, AAA+ lid domain [PF17862] (1-36)
  IPR050168 AAA ATPase domain-containing protein [PTHR23077] (1-198)

pLDDT: mean 78.76, std 17.94, range [27.64, 96.56]

Foldseek 3Di:
DVVLCPQADPVLVVVLVVQLLVVLCVVCVVVADPVDPDGDPVSVVSSDRDVVSSVVSVVVGDHVSVLDQDWDQFPQAPVNAPDPVVVLVVLCVQQVCCLVPVVVCVVVVHDHDPDDDDDDDPPNCPVSSLSHSCNSSSATEGEDEQVSVVCQVVPDDPVSVVVLVVVQVVRPVYDYHYHPVVVNVCVPPPDDDDDDDDDDDDDDDDDDD